Protein AF-A0AAD5CXL0-F1 (afdb_monomer_lite)

Radius of gyration: 42.11 Å; chains: 1; bounding box: 110×54×109 Å

Secondary structure (DSSP, 8-state):
-HHHHHHHHHHHHHHHHHHHHHHHHHHHHHHHHHHHHHTT--HHHHHHHHHHHHHHHHHHHHHHHGGGSPPP--HHHHHHHHHHHHHHHHHHHHHHHHHHHHS-HHHHHHHHHHHHHHHHHHHHHHHHHHHHHHHHHHHHHHHHHHHHHHHHHHHHHHHHHHHHHHHHHHHHHHHHHHHHHHHHHHHHHTT--

Structure (mmCIF, N/CA/C/O backbone):
data_AF-A0AAD5CXL0-F1
#
_entry.id   AF-A0AAD5CXL0-F1
#
loop_
_atom_site.group_PDB
_atom_site.id
_atom_site.type_symbol
_atom_site.label_atom_id
_atom_site.label_alt_id
_atom_site.label_comp_id
_atom_site.label_asym_id
_atom_site.label_entity_id
_atom_site.label_seq_id
_atom_site.pdbx_PDB_ins_code
_atom_site.Cartn_x
_atom_site.Cartn_y
_atom_site.Cartn_z
_atom_site.occupancy
_atom_site.B_iso_or_equiv
_atom_site.auth_seq_id
_atom_site.auth_comp_id
_atom_site.auth_asym_id
_atom_site.auth_atom_id
_atom_site.pdbx_PDB_model_num
ATOM 1 N N . MET A 1 1 ? -35.361 2.481 -25.031 1.00 58.75 1 MET A N 1
ATOM 2 C CA . MET A 1 1 ? -34.608 3.647 -24.512 1.00 58.75 1 MET A CA 1
ATOM 3 C C . MET A 1 1 ? -34.415 3.638 -22.986 1.00 58.75 1 MET A C 1
ATOM 5 O O . MET A 1 1 ? -33.337 3.989 -22.539 1.00 58.75 1 MET A O 1
ATOM 9 N N . SER A 1 2 ? -35.386 3.180 -22.177 1.00 77.69 2 SER A N 1
ATOM 10 C CA . SER A 1 2 ? -35.311 3.215 -20.696 1.00 77.69 2 SER A CA 1
ATOM 11 C C . SER A 1 2 ? -34.267 2.273 -20.047 1.00 77.69 2 SER A C 1
ATOM 13 O O . SER A 1 2 ? -33.566 2.676 -19.124 1.00 77.69 2 SER A O 1
ATOM 15 N N . LYS A 1 3 ? -34.091 1.036 -20.540 1.00 75.75 3 LYS A N 1
ATOM 16 C CA . LYS A 1 3 ? -33.235 0.028 -19.870 1.00 75.75 3 LYS A CA 1
ATOM 17 C C . LYS A 1 3 ? -31.730 0.347 -19.907 1.00 75.75 3 LYS A C 1
ATOM 19 O O . LYS A 1 3 ? -31.027 0.101 -18.932 1.00 75.75 3 LYS A O 1
ATOM 24 N N . GLU A 1 4 ? -31.251 0.936 -21.002 1.00 82.12 4 GLU A N 1
ATOM 25 C CA . GLU A 1 4 ? -29.843 1.339 -21.162 1.00 82.12 4 GLU A CA 1
ATOM 26 C C . GLU A 1 4 ? -29.477 2.524 -20.261 1.00 82.12 4 GLU A C 1
ATOM 28 O O . GLU A 1 4 ? -28.370 2.591 -19.725 1.00 82.12 4 GLU A O 1
ATOM 33 N N . TRP A 1 5 ? -30.431 3.431 -20.032 1.00 83.81 5 TRP A N 1
ATOM 34 C CA . TRP A 1 5 ? -30.259 4.553 -19.115 1.00 83.81 5 TRP A CA 1
ATOM 35 C C . TRP A 1 5 ? -30.133 4.069 -17.664 1.00 83.81 5 TRP A C 1
ATOM 37 O O . TRP A 1 5 ? -29.177 4.429 -16.981 1.00 83.81 5 TRP A O 1
ATOM 47 N N . PHE A 1 6 ? -31.004 3.152 -17.226 1.00 83.94 6 PHE A N 1
ATOM 48 C CA . PHE A 1 6 ? -30.912 2.555 -15.888 1.00 83.94 6 PHE A CA 1
ATOM 49 C C . PHE A 1 6 ? -29.608 1.783 -15.664 1.00 83.94 6 PHE A C 1
ATOM 51 O O . PHE A 1 6 ? -29.003 1.904 -14.599 1.00 83.94 6 PHE A O 1
ATOM 58 N N . LYS A 1 7 ? -29.127 1.033 -16.666 1.00 84.19 7 LYS A N 1
ATOM 59 C CA . LYS A 1 7 ? -27.820 0.362 -16.583 1.00 84.19 7 LYS A CA 1
ATOM 60 C C . LYS A 1 7 ? -26.675 1.357 -16.395 1.00 84.19 7 LYS A C 1
ATOM 62 O O . LYS A 1 7 ? -25.826 1.130 -15.538 1.00 84.19 7 LYS A O 1
ATOM 67 N N . ARG A 1 8 ? -26.655 2.459 -17.154 1.00 82.19 8 ARG A N 1
ATOM 68 C CA . ARG A 1 8 ? -25.617 3.499 -17.028 1.00 82.19 8 ARG A CA 1
ATOM 69 C C . ARG A 1 8 ? -25.650 4.175 -15.660 1.00 82.19 8 ARG A C 1
ATOM 71 O O . ARG A 1 8 ? -24.605 4.303 -15.030 1.00 82.19 8 ARG A O 1
ATOM 78 N N . VAL A 1 9 ? -26.838 4.527 -15.172 1.00 85.25 9 VAL A N 1
ATOM 79 C CA . VAL A 1 9 ? -27.012 5.126 -13.840 1.00 85.25 9 VAL A CA 1
ATOM 80 C C . VAL A 1 9 ? -26.559 4.166 -12.741 1.00 85.25 9 VAL A C 1
ATOM 82 O O . VAL A 1 9 ? -25.818 4.569 -11.847 1.00 85.25 9 VAL A O 1
ATOM 85 N N . TYR A 1 10 ? -26.923 2.886 -12.830 1.00 84.50 10 TYR A N 1
ATOM 86 C CA . TYR A 1 10 ? -26.493 1.878 -11.861 1.00 84.50 10 TYR A CA 1
ATOM 87 C C . TYR A 1 10 ? -24.969 1.693 -11.856 1.00 84.50 10 TYR A C 1
ATOM 89 O O . TYR A 1 10 ? -24.361 1.657 -10.790 1.00 84.50 10 TYR A O 1
ATOM 97 N N . VAL A 1 11 ? -24.331 1.629 -13.029 1.00 86.25 11 VAL A N 1
ATOM 98 C CA . VAL A 1 11 ? -22.870 1.483 -13.143 1.00 86.25 11 VAL A CA 1
ATOM 99 C C . VAL A 1 11 ? -22.135 2.715 -12.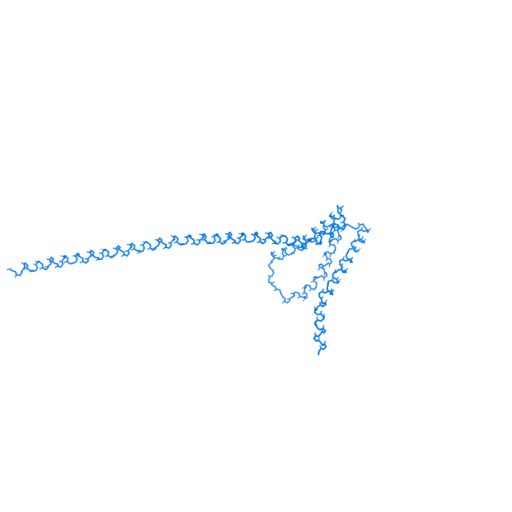608 1.00 86.25 11 VAL A C 1
ATOM 101 O O . VAL A 1 11 ? -21.165 2.553 -11.870 1.00 86.25 11 VAL A O 1
ATOM 104 N N . CYS A 1 12 ? -22.614 3.927 -12.905 1.00 83.69 12 CYS A N 1
ATOM 105 C CA . CYS A 1 12 ? -22.038 5.159 -12.359 1.00 83.69 12 CYS A CA 1
ATOM 106 C C . CYS A 1 12 ? -22.266 5.301 -10.849 1.00 83.69 12 CYS A C 1
ATOM 108 O O . CYS A 1 12 ? -21.391 5.807 -10.158 1.00 83.69 12 CYS A O 1
ATOM 110 N N . SER A 1 13 ? -23.409 4.851 -10.325 1.00 88.38 13 SER A N 1
ATOM 111 C CA . SER A 1 13 ? -23.746 4.962 -8.899 1.00 88.38 13 SER A CA 1
ATOM 112 C C . SER A 1 13 ? -23.078 3.884 -8.037 1.00 88.38 13 SER A C 1
ATOM 114 O O . SER A 1 13 ? -22.780 4.125 -6.868 1.00 88.38 13 SER A O 1
ATOM 116 N N . LYS A 1 14 ? -22.769 2.717 -8.616 1.00 89.38 14 LYS A N 1
ATOM 117 C CA . LYS A 1 14 ? -22.124 1.584 -7.938 1.00 89.38 14 LYS A CA 1
ATOM 118 C C . LYS A 1 14 ? -20.917 1.976 -7.060 1.00 89.38 14 LYS A C 1
ATOM 120 O O . LYS A 1 14 ? -20.948 1.618 -5.883 1.00 89.38 14 LYS A O 1
ATOM 125 N N . PRO A 1 15 ? -19.897 2.722 -7.534 1.00 92.31 15 PRO A N 1
ATOM 126 C CA . PRO A 1 15 ? -18.776 3.136 -6.683 1.00 92.31 15 PRO A CA 1
ATOM 127 C C . PRO A 1 15 ? -19.192 4.057 -5.523 1.00 92.31 15 PRO A C 1
ATOM 129 O O . PRO A 1 15 ? -18.662 3.914 -4.425 1.00 92.31 15 PRO A O 1
ATOM 132 N N . PHE A 1 16 ? -20.170 4.949 -5.716 1.00 91.25 16 PHE A N 1
ATOM 133 C CA . PHE A 1 16 ? -20.649 5.846 -4.655 1.00 91.25 16 PHE A CA 1
ATOM 134 C C . PHE A 1 16 ? -21.401 5.093 -3.557 1.00 91.25 16 PHE A C 1
ATOM 136 O O . PHE A 1 16 ? -21.192 5.360 -2.376 1.00 91.25 16 PHE A O 1
ATOM 143 N N . ILE A 1 17 ? -22.233 4.117 -3.930 1.00 91.69 17 ILE A N 1
ATOM 144 C CA . ILE A 1 17 ? -22.939 3.266 -2.962 1.00 91.69 17 ILE A CA 1
ATOM 145 C C . ILE A 1 17 ? -21.924 2.483 -2.112 1.00 91.69 17 ILE A C 1
ATOM 147 O O . ILE A 1 17 ? -22.061 2.430 -0.889 1.00 91.69 17 ILE A O 1
ATOM 151 N N . PHE A 1 18 ? -20.869 1.935 -2.730 1.00 90.56 18 PHE A N 1
ATOM 152 C CA . PHE A 1 18 ? -19.782 1.276 -1.995 1.00 90.56 18 PHE A CA 1
ATOM 153 C C . PHE A 1 18 ? -19.017 2.239 -1.079 1.00 90.56 18 PHE A C 1
ATOM 155 O O . PHE A 1 18 ? -18.715 1.877 0.057 1.00 90.56 18 PHE A O 1
ATOM 162 N N . MET A 1 19 ? -18.744 3.464 -1.536 1.00 91.44 19 MET A N 1
ATOM 163 C CA . MET A 1 19 ? -18.064 4.496 -0.746 1.00 91.44 19 MET A CA 1
ATOM 164 C C . MET A 1 19 ? -18.849 4.845 0.525 1.00 91.44 19 MET A C 1
ATOM 166 O O . MET A 1 19 ? -18.286 4.839 1.618 1.00 91.44 19 MET A O 1
ATOM 170 N N . ILE A 1 20 ? -20.158 5.088 0.400 1.00 93.44 20 ILE A N 1
ATOM 171 C CA . ILE A 1 20 ? -21.025 5.416 1.541 1.00 93.44 20 ILE A CA 1
ATOM 172 C C . ILE A 1 20 ? -21.048 4.254 2.538 1.00 93.44 20 ILE A C 1
ATOM 174 O O . ILE A 1 20 ? -20.856 4.467 3.733 1.00 93.44 20 ILE A O 1
ATOM 178 N N . PHE A 1 21 ? -21.207 3.019 2.053 1.00 92.62 21 PHE A N 1
ATOM 179 C CA . PHE A 1 21 ? -21.206 1.832 2.908 1.00 92.62 21 PHE A CA 1
ATOM 180 C C . PHE A 1 21 ? -19.886 1.662 3.679 1.00 92.62 21 PHE A C 1
ATOM 182 O O . PHE A 1 21 ? -19.895 1.396 4.887 1.00 92.62 21 PHE A O 1
ATOM 189 N N . LEU A 1 22 ? -18.745 1.866 3.009 1.00 90.00 22 LEU A N 1
ATOM 190 C CA . LEU A 1 22 ? -17.431 1.852 3.654 1.00 90.00 22 LEU A CA 1
ATOM 191 C C . LEU A 1 22 ? -17.323 2.944 4.724 1.00 90.00 22 LEU A C 1
ATOM 193 O O . LEU A 1 22 ? -16.906 2.666 5.847 1.00 90.00 22 LEU A O 1
ATOM 197 N N . GLN A 1 23 ? -17.744 4.169 4.418 1.00 89.88 23 GLN A N 1
ATOM 198 C CA . GLN A 1 23 ? -17.617 5.305 5.329 1.00 89.88 23 GLN A CA 1
ATOM 199 C C . GLN A 1 23 ? -18.507 5.162 6.573 1.00 89.88 23 GLN A C 1
ATOM 201 O O . GLN A 1 23 ? -18.050 5.416 7.692 1.00 89.88 23 GLN A O 1
ATOM 206 N N . THR A 1 24 ? -19.735 4.661 6.412 1.00 91.69 24 THR A N 1
ATOM 207 C CA . THR A 1 24 ? -20.600 4.295 7.543 1.00 91.69 24 THR A CA 1
ATOM 208 C C . THR A 1 24 ? -19.962 3.192 8.391 1.00 91.69 24 THR A C 1
ATOM 210 O O . THR A 1 24 ? -19.986 3.280 9.618 1.00 91.69 24 THR A O 1
ATOM 213 N N . SER A 1 25 ? -19.319 2.198 7.772 1.00 89.69 25 SER A N 1
ATOM 214 C CA . SER A 1 25 ? -18.624 1.121 8.494 1.00 89.69 25 SER A CA 1
ATOM 215 C C . SER A 1 25 ? -17.458 1.644 9.342 1.00 89.69 25 SER A C 1
ATOM 217 O O . SER A 1 25 ? -17.309 1.243 10.499 1.00 89.69 25 SER A O 1
ATOM 219 N N . TYR A 1 26 ? -16.658 2.577 8.813 1.00 86.12 26 TYR A N 1
ATOM 220 C CA . TYR A 1 26 ? -15.588 3.229 9.578 1.00 86.12 26 TYR A CA 1
ATOM 221 C C . TYR A 1 26 ? -16.133 4.038 10.763 1.00 86.12 26 TYR A C 1
ATOM 223 O O . TYR A 1 26 ? -15.585 3.946 11.865 1.00 86.12 26 TYR A O 1
ATOM 231 N N . ALA A 1 27 ? -17.233 4.771 10.572 1.00 87.19 27 ALA A N 1
ATOM 232 C CA . ALA A 1 27 ? -17.881 5.527 11.644 1.00 87.19 27 ALA A CA 1
ATOM 233 C C . ALA A 1 27 ? -18.421 4.610 12.758 1.00 87.19 27 ALA A C 1
ATOM 235 O O . ALA A 1 27 ? -18.163 4.848 13.941 1.00 87.19 27 ALA A O 1
ATOM 236 N N . VAL A 1 28 ? -19.103 3.520 12.387 1.00 89.94 28 VAL A N 1
ATOM 237 C CA . VAL A 1 28 ? -19.583 2.500 13.335 1.00 89.94 28 VAL A CA 1
ATOM 238 C C . VAL A 1 28 ? -18.414 1.881 14.099 1.00 89.94 28 VAL A C 1
ATOM 240 O O . VAL A 1 28 ? -18.471 1.777 15.324 1.00 89.94 28 VAL A O 1
ATOM 243 N N . ASN A 1 29 ? -17.321 1.531 13.415 1.00 83.38 29 ASN A N 1
ATOM 244 C CA . ASN A 1 29 ? -16.132 0.976 14.060 1.00 83.38 29 ASN A CA 1
ATOM 245 C C . ASN A 1 29 ? -15.537 1.934 15.109 1.00 83.38 29 ASN A C 1
ATOM 247 O O . ASN A 1 29 ? -15.184 1.493 16.200 1.00 83.38 29 ASN A O 1
ATOM 251 N N . GLY A 1 30 ? -15.481 3.241 14.828 1.00 80.31 30 GLY A N 1
ATOM 252 C CA . GLY A 1 30 ? -15.021 4.242 15.798 1.00 80.31 30 GLY A CA 1
ATOM 253 C C . GLY A 1 30 ? -15.884 4.300 17.067 1.00 80.31 30 GLY A C 1
ATOM 254 O O . GLY A 1 30 ? -15.352 4.396 18.176 1.00 80.31 30 GLY A O 1
ATOM 255 N N . LEU A 1 31 ? -17.207 4.171 16.926 1.00 82.75 31 LEU A N 1
ATOM 256 C CA . LEU A 1 31 ? -18.141 4.112 18.057 1.00 82.75 31 LEU A CA 1
ATOM 257 C C . LEU A 1 31 ? -17.989 2.822 18.874 1.00 82.75 31 LEU A C 1
ATOM 259 O O . LEU A 1 31 ? -17.964 2.880 20.104 1.00 82.75 31 LEU A O 1
ATOM 263 N N . VAL A 1 32 ? -17.854 1.670 18.207 1.00 82.88 32 VAL A N 1
ATOM 264 C CA . VAL A 1 32 ? -17.661 0.363 18.861 1.00 82.88 32 VAL A CA 1
ATOM 265 C C . VAL A 1 32 ? -16.353 0.340 19.645 1.00 82.88 32 VAL A C 1
ATOM 267 O O . VAL A 1 32 ? -16.352 -0.075 20.802 1.00 82.88 32 VAL A O 1
ATOM 270 N N . VAL A 1 33 ? -15.264 0.846 19.055 1.00 79.94 33 VAL A N 1
ATOM 271 C CA . VAL A 1 33 ? -13.975 1.004 19.740 1.00 79.94 33 VAL A CA 1
ATOM 272 C C . VAL A 1 33 ? -14.160 1.885 20.974 1.00 79.94 33 VAL A C 1
ATOM 274 O O . VAL A 1 33 ? -13.881 1.440 22.080 1.00 79.94 33 VAL A O 1
ATOM 277 N N . LYS A 1 34 ? -14.720 3.094 20.835 1.00 76.50 34 LYS A N 1
ATOM 278 C CA . LYS A 1 34 ? -14.912 4.006 21.977 1.00 76.50 34 LYS A CA 1
ATOM 279 C C . LYS A 1 34 ? -15.772 3.388 23.091 1.00 76.50 34 LYS A C 1
ATOM 281 O O . LYS A 1 34 ? -15.463 3.558 24.267 1.00 76.50 34 LYS A O 1
ATOM 286 N N . SER A 1 35 ? -16.814 2.636 22.736 1.00 81.19 35 SER A N 1
ATOM 287 C CA . SER A 1 35 ? -17.665 1.922 23.697 1.00 81.19 35 SER A CA 1
ATOM 288 C C . SER A 1 35 ? -16.929 0.774 24.401 1.00 81.19 35 SER A C 1
ATOM 290 O O . SER A 1 35 ? -17.057 0.621 25.615 1.00 81.19 35 SER A O 1
ATOM 292 N N . ALA A 1 36 ? -16.126 -0.007 23.672 1.00 80.12 36 ALA A N 1
ATOM 293 C CA . ALA A 1 36 ? -15.335 -1.098 24.235 1.00 80.12 36 ALA A CA 1
ATOM 294 C C . ALA A 1 36 ? -14.244 -0.579 25.183 1.00 80.12 36 ALA A C 1
ATOM 296 O O . ALA A 1 36 ? -14.074 -1.110 26.278 1.00 80.12 36 ALA A O 1
ATOM 297 N N . LEU A 1 37 ? -13.559 0.500 24.809 1.00 75.75 37 LEU A N 1
ATOM 298 C CA . LEU A 1 37 ? -12.500 1.095 25.625 1.00 75.75 37 LEU A CA 1
ATOM 299 C C . LEU A 1 37 ? -13.041 1.745 26.902 1.00 75.75 37 LEU A C 1
ATOM 301 O O . LEU A 1 37 ? -12.448 1.582 27.965 1.00 75.75 37 LEU A O 1
ATOM 305 N N . ASN A 1 38 ? -14.211 2.390 26.836 1.00 79.88 38 ASN A N 1
ATOM 306 C CA . ASN A 1 38 ? -14.884 2.942 28.019 1.00 79.88 38 ASN A CA 1
ATOM 307 C C . ASN A 1 38 ? -15.300 1.869 29.041 1.00 79.88 38 ASN A C 1
ATOM 309 O O . ASN A 1 38 ? -15.473 2.183 30.214 1.00 79.88 38 ASN A O 1
ATOM 313 N N . LYS A 1 39 ? -15.440 0.604 28.623 1.00 81.94 39 LYS A N 1
ATOM 314 C CA . LYS A 1 39 ? -15.674 -0.538 29.523 1.00 81.94 39 LYS A CA 1
ATOM 315 C C . LYS A 1 39 ? -14.380 -1.096 30.142 1.00 81.94 39 LYS A C 1
ATOM 317 O O . LYS A 1 39 ? -14.426 -2.134 30.791 1.00 81.94 39 LYS A O 1
ATOM 322 N N . GLY A 1 40 ? -13.236 -0.436 29.939 1.00 78.31 40 GLY A N 1
ATOM 323 C CA . GLY A 1 40 ? -11.934 -0.850 30.475 1.00 78.31 40 GLY A CA 1
ATOM 324 C C . GLY A 1 40 ? -11.256 -1.979 29.692 1.00 78.31 40 GLY A C 1
ATOM 325 O O . GLY A 1 40 ? -10.315 -2.593 30.189 1.00 78.31 40 GLY A O 1
ATOM 326 N N . LEU A 1 41 ? -11.723 -2.282 28.477 1.00 78.31 41 LEU A N 1
ATOM 327 C CA . LEU A 1 41 ? -11.179 -3.363 27.654 1.00 78.31 41 LEU A CA 1
ATOM 328 C C . LEU A 1 41 ? -9.812 -2.957 27.086 1.00 78.31 41 LEU A C 1
ATOM 330 O O . LEU A 1 41 ? -9.660 -1.885 26.501 1.00 78.31 41 LEU A O 1
ATOM 334 N N . ASN A 1 42 ? -8.808 -3.820 27.247 1.00 79.25 42 ASN A N 1
ATOM 335 C CA . ASN A 1 42 ? -7.463 -3.546 26.755 1.00 79.25 42 ASN A CA 1
ATOM 336 C C . ASN A 1 42 ? -7.440 -3.471 25.214 1.00 79.25 42 ASN A C 1
ATOM 338 O O . ASN A 1 42 ? -7.958 -4.349 24.520 1.00 79.25 42 ASN A O 1
ATOM 342 N N . HIS A 1 43 ? -6.786 -2.442 24.677 1.00 71.94 43 HIS A N 1
ATOM 343 C CA . HIS A 1 43 ? -6.746 -2.110 23.248 1.00 71.94 43 HIS A CA 1
ATOM 344 C C . HIS A 1 43 ? -6.188 -3.252 22.384 1.00 71.94 43 HIS A C 1
ATOM 346 O O . HIS A 1 43 ? -6.702 -3.527 21.299 1.00 71.94 43 HIS A O 1
ATOM 352 N N . TYR A 1 44 ? -5.190 -3.972 22.903 1.00 73.25 44 TYR A N 1
ATOM 353 C CA . TYR A 1 44 ? -4.592 -5.140 22.250 1.00 73.25 44 TYR A CA 1
ATOM 354 C C . TYR A 1 44 ? -5.587 -6.296 22.110 1.00 73.25 44 TYR A C 1
ATOM 356 O O . TYR A 1 44 ? -5.700 -6.903 21.048 1.00 73.25 44 TYR A O 1
ATOM 364 N N . THR A 1 45 ? -6.358 -6.571 23.163 1.00 78.25 45 THR A N 1
ATOM 365 C CA . THR A 1 45 ? -7.372 -7.631 23.167 1.00 78.25 45 THR A CA 1
ATOM 366 C C . THR A 1 45 ? -8.459 -7.334 22.136 1.00 78.25 45 THR A C 1
ATOM 368 O O . THR A 1 45 ? -8.825 -8.210 21.356 1.00 78.25 45 THR A O 1
ATOM 371 N N . PHE A 1 46 ? -8.917 -6.083 22.060 1.00 79.38 46 PHE A N 1
ATOM 372 C CA . PHE A 1 46 ? -9.921 -5.659 21.082 1.00 79.38 46 PHE A CA 1
ATOM 373 C C . PHE A 1 46 ? -9.454 -5.845 19.622 1.00 79.38 46 PHE A C 1
ATOM 375 O O . PHE A 1 46 ? -10.223 -6.322 18.784 1.00 79.38 46 PHE A O 1
ATOM 382 N N . CYS A 1 47 ? -8.191 -5.519 19.319 1.00 77.44 47 CYS A N 1
ATOM 383 C CA . CYS A 1 47 ? -7.576 -5.733 18.002 1.00 77.44 47 CYS A CA 1
ATOM 384 C C . CYS A 1 47 ? -7.623 -7.212 17.578 1.00 77.44 47 CYS A C 1
ATOM 386 O O . CYS A 1 47 ? -8.097 -7.533 16.484 1.00 77.44 47 CYS A O 1
ATOM 388 N N . VAL A 1 48 ? -7.209 -8.117 18.470 1.00 82.56 48 VAL A N 1
ATOM 389 C CA . VAL A 1 48 ? -7.183 -9.563 18.196 1.00 82.56 48 VAL A CA 1
ATOM 390 C C . VAL A 1 48 ? -8.591 -10.103 17.932 1.00 82.56 48 VAL A C 1
ATOM 392 O O . VAL A 1 48 ? -8.793 -10.811 16.946 1.00 82.56 48 VAL A O 1
ATOM 395 N N . TYR A 1 49 ? -9.582 -9.719 18.745 1.00 85.12 49 TYR A N 1
ATOM 396 C CA . TYR A 1 49 ? -10.973 -10.149 18.551 1.00 85.12 49 TYR A CA 1
ATOM 397 C C . TYR A 1 49 ? -11.546 -9.707 17.201 1.00 85.12 49 TYR A C 1
ATOM 399 O O . TYR A 1 49 ? -12.198 -10.501 16.522 1.00 85.12 49 TYR A O 1
ATOM 407 N N . ARG A 1 50 ? -11.285 -8.463 16.784 1.00 83.12 50 ARG A N 1
ATOM 408 C CA . ARG A 1 50 ? -11.791 -7.933 15.510 1.00 83.12 50 ARG A CA 1
ATOM 409 C C . ARG A 1 50 ? -11.216 -8.689 14.311 1.00 83.12 50 ARG A C 1
ATOM 411 O O . ARG A 1 50 ? -11.970 -9.046 13.408 1.00 83.12 50 ARG A O 1
ATOM 418 N N . ASN A 1 51 ? -9.911 -8.957 14.318 1.00 84.44 51 ASN A N 1
ATOM 419 C CA . ASN A 1 51 ? -9.240 -9.670 13.229 1.00 84.44 51 ASN A CA 1
ATOM 420 C C . ASN A 1 51 ? -9.620 -11.157 13.192 1.00 84.44 51 ASN A C 1
ATOM 422 O O . ASN A 1 51 ? -9.851 -11.699 12.113 1.00 84.44 51 ASN A O 1
ATOM 426 N N . ALA A 1 52 ? -9.775 -11.800 14.354 1.00 87.62 52 ALA A N 1
ATOM 427 C CA . ALA A 1 52 ? -10.261 -13.177 14.437 1.00 87.62 52 ALA A CA 1
ATOM 428 C C . ALA A 1 52 ? -11.699 -13.306 13.910 1.00 87.62 52 ALA A C 1
ATOM 430 O O . ALA A 1 52 ? -11.995 -14.208 13.126 1.00 87.62 52 ALA A O 1
ATOM 431 N N . PHE A 1 53 ? -12.583 -12.374 14.282 1.00 87.38 53 PHE A N 1
ATOM 432 C CA . PHE A 1 53 ? -13.954 -12.344 13.775 1.00 87.38 53 PHE A CA 1
ATOM 433 C C . PHE A 1 53 ? -13.998 -12.085 12.265 1.00 87.38 53 PHE A C 1
ATOM 435 O O . PHE A 1 53 ? -14.734 -12.764 11.552 1.00 87.38 53 PHE A O 1
ATOM 442 N N . ALA A 1 54 ? -13.180 -11.156 11.759 1.00 87.25 54 ALA A N 1
ATOM 443 C CA . ALA A 1 54 ? -13.069 -10.900 10.325 1.00 87.25 54 ALA A CA 1
ATOM 444 C C . ALA A 1 54 ? -12.609 -12.154 9.566 1.00 87.25 54 ALA A C 1
ATOM 446 O O . ALA A 1 54 ? -13.245 -12.536 8.587 1.00 87.25 54 ALA A O 1
ATOM 447 N N . ALA A 1 55 ? -11.565 -12.836 10.044 1.00 89.12 55 ALA A N 1
ATOM 448 C CA . ALA A 1 55 ? -11.088 -14.078 9.443 1.00 89.12 55 ALA A CA 1
ATOM 449 C C . ALA A 1 55 ? -12.172 -15.166 9.444 1.00 89.12 55 ALA A C 1
ATOM 451 O O . ALA A 1 55 ? -12.391 -15.803 8.416 1.00 89.12 55 ALA A O 1
ATOM 452 N N . LEU A 1 56 ? -12.896 -15.338 10.555 1.00 91.88 56 LEU A N 1
ATOM 453 C CA . LEU A 1 56 ? -13.988 -16.308 10.657 1.00 91.88 56 LEU A CA 1
ATOM 454 C C . LEU A 1 56 ? -15.140 -15.983 9.697 1.00 91.88 56 LEU A C 1
ATOM 456 O O . LEU A 1 56 ? -15.695 -16.889 9.079 1.00 91.88 56 LEU A O 1
ATOM 460 N N . PHE A 1 57 ? -15.486 -14.702 9.559 1.00 90.75 57 PHE A N 1
ATOM 461 C CA . PHE A 1 57 ? -16.575 -14.256 8.696 1.00 90.75 57 PHE A CA 1
ATOM 462 C C . PHE A 1 57 ? -16.210 -14.350 7.212 1.00 90.75 57 PHE A C 1
ATOM 464 O O . PHE A 1 57 ? -17.026 -14.802 6.415 1.00 90.75 57 PHE A O 1
ATOM 471 N N . PHE A 1 58 ? -14.985 -13.978 6.828 1.00 88.44 58 PHE A N 1
ATOM 472 C CA . PHE A 1 58 ? -14.528 -14.037 5.437 1.00 88.44 58 PHE A CA 1
ATOM 473 C C . PHE A 1 58 ? -14.096 -15.439 4.993 1.00 88.44 58 PHE A C 1
ATOM 475 O O . PHE A 1 58 ? -14.206 -15.738 3.807 1.00 88.44 58 PHE A O 1
ATOM 482 N N . ALA A 1 59 ? -13.667 -16.323 5.899 1.00 89.81 59 ALA A N 1
ATOM 483 C CA . ALA A 1 59 ? -13.265 -17.696 5.574 1.00 89.81 59 ALA A CA 1
ATOM 484 C C . ALA A 1 59 ? -14.290 -18.487 4.727 1.00 89.81 59 ALA A C 1
ATOM 486 O O . ALA A 1 59 ? -13.888 -19.059 3.708 1.00 89.81 59 ALA A O 1
ATOM 487 N N . PRO A 1 60 ? -15.599 -18.525 5.060 1.00 89.81 60 PRO A N 1
ATOM 488 C CA . PRO A 1 60 ? -16.585 -19.227 4.238 1.00 89.81 60 PRO A CA 1
ATOM 489 C C . PRO A 1 60 ? -16.816 -18.549 2.880 1.00 89.81 60 PRO A C 1
ATOM 491 O O . PRO A 1 60 ? -16.988 -19.243 1.875 1.00 89.81 60 PRO A O 1
ATOM 494 N N . PHE A 1 61 ? -16.765 -17.212 2.815 1.00 86.81 61 PHE A N 1
ATOM 495 C CA . PHE A 1 61 ? -16.876 -16.478 1.549 1.00 86.81 61 PHE A CA 1
ATOM 496 C C . PHE A 1 61 ? -15.678 -16.748 0.640 1.00 86.81 61 PHE A C 1
ATOM 498 O O . PHE A 1 61 ? -15.875 -17.030 -0.541 1.00 86.81 61 PHE A O 1
ATOM 505 N N . ALA A 1 62 ? -14.465 -16.758 1.195 1.00 86.06 62 ALA A N 1
ATOM 506 C CA . ALA A 1 62 ? -13.249 -17.111 0.475 1.00 86.06 62 ALA A CA 1
ATOM 507 C C . ALA A 1 62 ? -13.325 -18.549 -0.061 1.00 86.06 62 ALA A C 1
ATOM 509 O O . ALA A 1 62 ? -13.050 -18.807 -1.231 1.00 86.06 62 ALA A O 1
ATOM 510 N N . PHE A 1 63 ? -13.792 -19.510 0.746 1.00 83.75 63 PHE A N 1
ATOM 511 C CA . PHE A 1 63 ? -13.944 -20.892 0.281 1.00 83.75 63 PHE A CA 1
ATOM 512 C C . PHE A 1 63 ? -14.944 -21.029 -0.883 1.00 83.75 63 PHE A C 1
ATOM 514 O O . PHE A 1 63 ? -14.700 -21.803 -1.813 1.00 83.75 63 PHE A O 1
ATOM 521 N N . PHE A 1 64 ? -16.050 -20.277 -0.862 1.00 84.81 64 PHE A N 1
ATOM 522 C CA . PHE A 1 64 ? -17.092 -20.370 -1.889 1.00 84.81 64 PHE A CA 1
ATOM 523 C C . PHE A 1 64 ? -16.770 -19.575 -3.169 1.00 84.81 64 PHE A C 1
ATOM 525 O O . PHE A 1 64 ? -16.978 -20.090 -4.270 1.00 84.81 64 PHE A O 1
ATOM 532 N N . PHE A 1 65 ? -16.241 -18.351 -3.052 1.00 80.38 65 PHE A N 1
ATOM 533 C CA . PHE A 1 65 ? -15.972 -17.465 -4.194 1.00 80.38 65 PHE A CA 1
ATOM 534 C C . PHE A 1 65 ? -14.611 -17.717 -4.857 1.00 80.38 65 PHE A C 1
ATOM 536 O O . PHE A 1 65 ? -14.544 -17.761 -6.088 1.00 80.38 65 PHE A O 1
ATOM 543 N N . GLU A 1 66 ? -13.532 -17.950 -4.097 1.00 76.38 66 GLU A N 1
ATOM 544 C CA . GLU A 1 66 ? -12.197 -18.120 -4.696 1.00 76.38 66 GLU A CA 1
ATOM 545 C C . GLU A 1 66 ? -12.004 -19.480 -5.379 1.00 76.38 66 GLU A C 1
ATOM 547 O O . GLU A 1 66 ? -11.036 -19.651 -6.119 1.00 76.38 66 GLU A O 1
ATOM 552 N N . ARG A 1 67 ? -12.899 -20.463 -5.193 1.00 71.69 67 ARG A N 1
ATOM 553 C CA . ARG A 1 67 ? -12.703 -21.837 -5.701 1.00 71.69 67 ARG A CA 1
ATOM 554 C C . ARG A 1 67 ? -12.437 -21.914 -7.212 1.00 71.69 67 ARG A C 1
ATOM 556 O O . ARG A 1 67 ? -11.779 -22.853 -7.651 1.00 71.69 67 ARG A O 1
ATOM 563 N N . LYS A 1 68 ? -12.930 -20.958 -8.008 1.00 64.31 68 LYS A N 1
ATOM 564 C CA . LYS A 1 68 ? -12.894 -21.021 -9.481 1.00 64.31 68 LYS A CA 1
ATOM 565 C C . LYS A 1 68 ? -11.669 -20.367 -10.142 1.00 64.31 68 LYS A C 1
ATOM 567 O O . LYS A 1 68 ? -11.449 -20.624 -11.318 1.00 64.31 68 LYS A O 1
ATOM 572 N N . VAL A 1 69 ? -10.879 -19.550 -9.434 1.00 73.12 69 VAL A N 1
ATOM 573 C CA . VAL A 1 69 ? -9.878 -18.640 -10.057 1.00 73.12 69 VAL A CA 1
ATOM 574 C C . VAL A 1 69 ? -8.448 -18.870 -9.524 1.00 73.12 69 VAL A C 1
ATOM 576 O O . VAL A 1 69 ? -7.590 -18.003 -9.621 1.00 73.12 69 VAL A O 1
ATOM 579 N N . ARG A 1 70 ? -8.158 -20.027 -8.911 1.00 69.94 70 ARG A N 1
ATOM 580 C CA . ARG A 1 70 ? -6.938 -20.222 -8.096 1.00 69.94 70 ARG A CA 1
ATOM 581 C C . ARG A 1 70 ? -5.671 -20.496 -8.930 1.00 69.94 70 ARG A C 1
ATOM 583 O O . ARG A 1 70 ? -5.610 -21.531 -9.593 1.00 69.94 70 ARG A O 1
ATOM 590 N N . PRO A 1 71 ? -4.615 -19.666 -8.817 1.00 72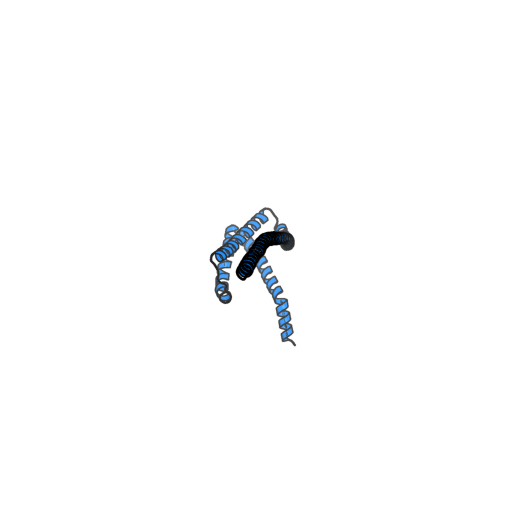.19 71 PRO A N 1
ATOM 591 C CA . PRO A 1 71 ? -3.251 -20.038 -9.192 1.00 72.19 71 PRO A CA 1
ATOM 592 C C . PRO A 1 71 ? -2.655 -21.004 -8.150 1.00 72.19 71 PRO A C 1
ATOM 594 O O . PRO A 1 71 ? -3.075 -21.015 -6.991 1.00 72.19 71 PRO A O 1
ATOM 597 N N . LYS A 1 72 ? -1.656 -21.813 -8.531 1.00 75.25 72 LYS A N 1
ATOM 598 C CA . LYS A 1 72 ? -0.964 -22.725 -7.599 1.00 75.25 72 LYS A CA 1
ATOM 599 C C . LYS A 1 72 ? -0.232 -21.911 -6.525 1.00 75.25 72 LYS A C 1
ATOM 601 O O . LYS A 1 72 ? 0.649 -21.117 -6.840 1.00 75.25 72 LYS A O 1
ATOM 606 N N . LEU A 1 73 ? -0.609 -22.104 -5.263 1.00 74.62 73 LEU A N 1
ATOM 607 C CA . LEU A 1 73 ? -0.111 -21.329 -4.129 1.00 74.62 73 LEU A CA 1
ATOM 608 C C . LEU A 1 73 ? 1.046 -22.094 -3.464 1.00 74.62 73 LEU A C 1
ATOM 610 O O . LEU A 1 73 ? 0.828 -23.094 -2.785 1.00 74.62 73 LEU A O 1
ATOM 614 N N . THR A 1 74 ? 2.286 -21.658 -3.695 1.00 88.31 74 THR A N 1
ATOM 615 C CA . THR A 1 74 ? 3.479 -22.238 -3.052 1.00 88.31 74 THR A CA 1
ATOM 616 C C . THR A 1 74 ? 3.514 -21.848 -1.572 1.00 88.31 74 THR A C 1
ATOM 618 O O . THR A 1 74 ? 3.226 -20.699 -1.235 1.00 88.31 74 THR A O 1
ATOM 621 N N . MET A 1 75 ? 3.918 -22.761 -0.682 1.00 85.06 75 MET A N 1
ATOM 622 C CA . MET A 1 75 ? 3.924 -22.536 0.775 1.00 85.06 75 MET A CA 1
ATOM 623 C C . MET A 1 75 ? 4.661 -21.260 1.207 1.00 85.06 75 MET A C 1
ATOM 625 O O . MET A 1 75 ? 4.215 -20.569 2.114 1.00 85.06 75 MET A O 1
ATOM 629 N N . SER A 1 76 ? 5.738 -20.870 0.523 1.00 88.06 76 SER A N 1
ATOM 630 C CA . SER A 1 76 ? 6.448 -19.620 0.824 1.00 88.06 76 SER A CA 1
ATOM 631 C C . SER A 1 76 ? 5.624 -18.366 0.517 1.00 88.06 76 SER A C 1
ATOM 633 O O . SER A 1 76 ? 5.735 -17.372 1.226 1.00 88.06 76 SER A O 1
ATOM 635 N N . ILE A 1 77 ? 4.795 -18.393 -0.530 1.00 88.75 77 ILE A N 1
ATOM 636 C CA . ILE A 1 77 ? 3.902 -17.278 -0.879 1.00 88.75 77 ILE A CA 1
ATOM 637 C C . ILE A 1 77 ? 2.766 -17.212 0.139 1.00 88.75 77 ILE A C 1
ATOM 639 O O . ILE A 1 77 ? 2.459 -16.124 0.617 1.00 88.75 77 ILE A O 1
ATOM 643 N N . PHE A 1 78 ? 2.217 -18.369 0.528 1.00 87.19 78 PHE A N 1
ATOM 644 C CA . PHE A 1 78 ? 1.229 -18.473 1.605 1.00 87.19 78 PHE A CA 1
ATOM 645 C C . PHE A 1 78 ? 1.742 -17.853 2.905 1.00 87.19 78 PHE A C 1
ATOM 647 O O . PHE A 1 78 ? 1.075 -17.022 3.516 1.00 87.19 78 PHE A O 1
ATOM 654 N N . LEU A 1 79 ? 2.956 -18.227 3.309 1.00 89.25 79 LEU A N 1
ATOM 655 C CA . LEU A 1 79 ? 3.532 -17.745 4.555 1.00 89.25 79 LEU A CA 1
ATOM 656 C C . LEU A 1 79 ? 3.804 -16.237 4.495 1.00 89.25 79 LEU A C 1
ATOM 658 O O . LEU A 1 79 ? 3.579 -15.545 5.479 1.00 89.25 79 LEU A O 1
ATOM 662 N N . LYS A 1 80 ? 4.212 -15.710 3.330 1.00 88.25 80 LYS A N 1
ATOM 663 C CA . LYS A 1 80 ? 4.384 -14.265 3.116 1.00 88.25 80 LYS A CA 1
ATOM 664 C C . LYS A 1 80 ? 3.070 -13.501 3.248 1.00 88.25 80 LYS A C 1
ATOM 666 O O . LYS A 1 80 ? 3.046 -12.524 3.983 1.00 88.25 80 LYS A O 1
ATOM 671 N N . ILE A 1 81 ? 1.992 -13.933 2.584 1.00 89.06 81 ILE A N 1
ATOM 672 C CA . ILE A 1 81 ? 0.687 -13.250 2.680 1.00 89.06 81 ILE A CA 1
ATOM 673 C C . ILE A 1 81 ? 0.080 -13.370 4.082 1.00 89.06 81 ILE A C 1
ATOM 675 O O . ILE A 1 81 ? -0.521 -12.418 4.566 1.00 89.06 81 ILE A O 1
ATOM 679 N N . MET A 1 82 ? 0.280 -14.508 4.754 1.00 87.00 82 MET A N 1
ATOM 680 C CA . MET A 1 82 ? -0.157 -14.713 6.133 1.00 87.00 82 MET A CA 1
ATOM 681 C C . MET A 1 82 ? 0.616 -13.803 7.091 1.00 87.00 82 MET A C 1
ATOM 683 O O . MET A 1 82 ? 0.011 -13.170 7.950 1.00 87.00 82 MET A O 1
ATOM 687 N N . LEU A 1 83 ? 1.939 -13.710 6.932 1.00 89.06 83 LEU A N 1
ATOM 688 C CA . LEU A 1 83 ? 2.772 -12.843 7.757 1.00 89.06 83 LEU A CA 1
ATOM 689 C C . LEU A 1 83 ? 2.432 -11.370 7.513 1.00 89.06 83 LEU A C 1
ATOM 691 O O . LEU A 1 83 ? 2.250 -10.639 8.478 1.00 89.06 83 LEU A O 1
ATOM 695 N N . LEU A 1 84 ? 2.266 -10.947 6.254 1.00 87.06 84 LEU A N 1
ATOM 696 C CA . LEU A 1 84 ? 1.847 -9.581 5.920 1.00 87.06 84 LEU A CA 1
ATOM 697 C C . LEU A 1 84 ? 0.478 -9.254 6.528 1.00 87.06 84 LEU A C 1
ATOM 699 O O . LEU A 1 84 ? 0.348 -8.255 7.225 1.00 87.06 84 LEU A O 1
ATOM 703 N N . GLY A 1 85 ? -0.512 -10.131 6.340 1.00 85.56 85 GLY A N 1
ATOM 704 C CA . GLY A 1 85 ? -1.870 -9.930 6.849 1.00 85.56 85 GLY A CA 1
ATOM 705 C C . GLY A 1 85 ? -1.997 -10.009 8.373 1.00 85.56 85 GLY A C 1
ATOM 706 O O . GLY A 1 85 ? -2.973 -9.506 8.918 1.00 85.56 85 GLY A O 1
ATOM 707 N N . LEU A 1 86 ? -1.034 -10.619 9.074 1.00 82.69 86 LEU A N 1
ATOM 708 C CA . LEU A 1 86 ? -0.998 -10.641 10.539 1.00 82.69 86 LEU A CA 1
ATOM 709 C C . LEU A 1 86 ? -0.206 -9.459 11.112 1.00 82.69 86 LEU A C 1
ATOM 711 O O . LEU A 1 86 ? -0.634 -8.865 12.099 1.00 82.69 86 LEU A O 1
ATOM 715 N N . LEU A 1 87 ? 0.938 -9.113 10.516 1.00 85.06 87 LEU A N 1
ATOM 716 C CA . LEU A 1 87 ? 1.788 -8.024 11.005 1.00 85.06 87 LEU A CA 1
ATOM 717 C C . LEU A 1 87 ? 1.176 -6.656 10.724 1.00 85.06 87 LEU A C 1
ATOM 719 O O . LEU A 1 87 ? 1.230 -5.795 11.598 1.00 85.06 87 LEU A O 1
ATOM 723 N N . GLU A 1 88 ? 0.598 -6.449 9.541 1.00 84.44 88 GLU A N 1
ATOM 724 C CA . GLU A 1 88 ? 0.103 -5.134 9.132 1.00 84.44 88 GLU A CA 1
ATOM 725 C C . GLU A 1 88 ? -0.985 -4.602 10.085 1.00 84.44 88 GLU A C 1
ATOM 727 O 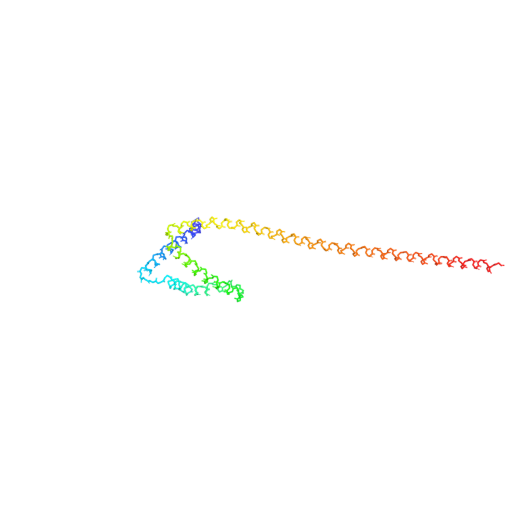O . GLU A 1 88 ? -0.785 -3.520 10.637 1.00 84.44 88 GLU A O 1
ATOM 732 N N . PRO A 1 89 ? -2.058 -5.352 10.423 1.00 82.00 89 PRO A N 1
ATOM 733 C CA . PRO A 1 89 ? -3.072 -4.858 11.351 1.00 82.00 89 PRO A CA 1
ATOM 734 C C . PRO A 1 89 ? -2.534 -4.690 12.772 1.00 82.00 89 PRO A C 1
ATOM 736 O O . PRO A 1 89 ? -2.944 -3.776 13.480 1.00 82.00 89 PRO A O 1
ATOM 739 N N . VAL A 1 90 ? -1.625 -5.566 13.217 1.00 81.12 90 VAL A N 1
ATOM 740 C CA . VAL A 1 90 ? -1.072 -5.501 14.578 1.00 81.12 90 VAL A CA 1
ATOM 741 C C . VAL A 1 90 ? -0.203 -4.263 14.743 1.00 81.12 90 VAL A C 1
ATOM 743 O O . VAL A 1 90 ? -0.329 -3.585 15.763 1.00 81.12 90 VAL A O 1
ATOM 746 N N . ILE A 1 91 ? 0.642 -3.961 13.755 1.00 83.75 91 ILE A N 1
ATOM 747 C CA . ILE A 1 91 ? 1.520 -2.788 13.754 1.00 83.75 91 ILE A CA 1
ATOM 748 C C . ILE A 1 91 ? 0.691 -1.514 13.583 1.00 83.75 91 ILE A C 1
ATOM 750 O O . ILE A 1 91 ? 0.821 -0.614 14.410 1.00 83.75 91 ILE A O 1
ATOM 754 N N . ASP A 1 92 ? -0.186 -1.451 12.578 1.00 81.81 92 ASP A N 1
ATOM 755 C CA . ASP A 1 92 ? -1.005 -0.267 12.283 1.00 81.81 92 ASP A CA 1
ATOM 756 C C . ASP A 1 92 ? -1.895 0.106 13.473 1.00 81.81 92 ASP A C 1
ATOM 758 O O . ASP A 1 92 ? -1.894 1.243 13.946 1.00 81.81 92 ASP A O 1
ATOM 762 N N . GLN A 1 93 ? -2.575 -0.881 14.059 1.00 75.94 93 GLN A N 1
ATOM 763 C CA . GLN A 1 93 ? -3.500 -0.640 15.159 1.00 75.94 93 GLN A CA 1
ATOM 764 C C . GLN A 1 93 ? -2.771 -0.315 16.477 1.00 75.94 93 GLN A C 1
ATOM 766 O O . GLN A 1 93 ? -3.272 0.500 17.257 1.00 75.94 93 GLN A O 1
ATOM 771 N N . ASN A 1 94 ? -1.573 -0.874 16.715 1.00 80.06 94 ASN A N 1
ATOM 772 C CA . ASN A 1 94 ? -0.721 -0.457 17.838 1.00 80.06 94 ASN A CA 1
ATOM 773 C C . ASN A 1 94 ? -0.225 0.968 17.677 1.00 80.06 94 ASN A C 1
ATOM 775 O O . ASN A 1 94 ? -0.305 1.765 18.610 1.00 80.06 94 ASN A O 1
ATOM 779 N N . LEU A 1 95 ? 0.317 1.270 16.501 1.00 79.44 95 LEU A N 1
ATOM 780 C CA . LEU A 1 95 ? 0.960 2.542 16.233 1.00 79.44 95 LEU A CA 1
ATOM 781 C C . LEU A 1 95 ? -0.072 3.667 16.207 1.00 79.44 95 LEU A C 1
ATOM 783 O O . LEU A 1 95 ? 0.180 4.734 16.759 1.00 79.44 95 LEU A O 1
ATOM 787 N N . PHE A 1 96 ? -1.267 3.402 15.675 1.00 79.00 96 PHE A N 1
ATOM 788 C CA . PHE A 1 96 ? -2.402 4.313 15.749 1.00 79.00 96 PHE A CA 1
ATOM 789 C C . PHE A 1 96 ? -2.816 4.586 17.199 1.00 79.00 96 PHE A C 1
ATOM 791 O O . PHE A 1 96 ? -3.012 5.740 17.582 1.00 79.00 96 PHE A O 1
ATOM 798 N N . PHE A 1 97 ? -2.906 3.550 18.038 1.00 72.88 97 PHE A N 1
ATOM 799 C CA . PHE A 1 97 ? -3.277 3.728 19.440 1.00 72.88 97 PHE A CA 1
ATOM 800 C C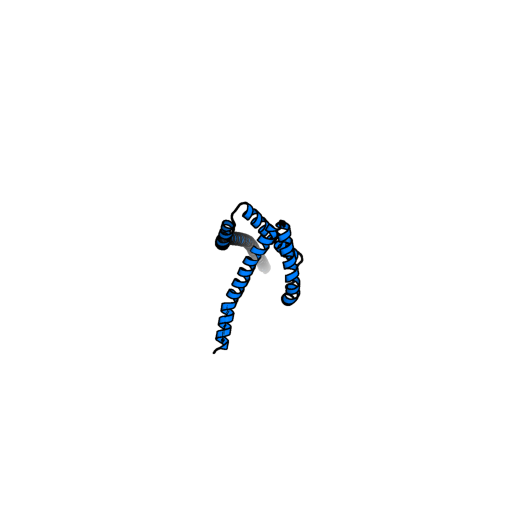 . PHE A 1 97 ? -2.194 4.460 20.252 1.00 72.88 97 PHE A C 1
ATOM 802 O O . PHE A 1 97 ? -2.500 5.377 21.018 1.00 72.88 97 PHE A O 1
ATOM 809 N N . ALA A 1 98 ? -0.922 4.117 20.039 1.00 77.69 98 ALA A N 1
ATOM 810 C CA . ALA A 1 98 ? 0.215 4.834 20.608 1.00 77.69 98 ALA A CA 1
ATOM 811 C C . ALA A 1 98 ? 0.248 6.297 20.131 1.00 77.69 98 ALA A C 1
ATOM 813 O O . ALA A 1 98 ? 0.446 7.203 20.937 1.00 77.69 98 ALA A O 1
ATOM 814 N N . GLY A 1 99 ? -0.029 6.545 18.850 1.00 74.75 99 GLY A N 1
ATOM 815 C CA . GLY A 1 99 ? -0.148 7.877 18.265 1.00 74.75 99 GLY A CA 1
ATOM 816 C C . GLY A 1 99 ? -1.282 8.687 18.887 1.00 74.75 99 GLY A C 1
ATOM 817 O O . GLY A 1 99 ? -1.073 9.835 19.255 1.00 74.75 99 GLY A O 1
ATOM 818 N N . MET A 1 100 ? -2.462 8.107 19.104 1.00 71.88 100 MET A N 1
ATOM 819 C CA . MET A 1 100 ? -3.558 8.794 19.806 1.00 71.88 100 MET A CA 1
ATOM 820 C C . MET A 1 100 ? -3.253 9.097 21.281 1.00 71.88 100 MET A C 1
ATOM 822 O O . MET A 1 100 ? -3.878 9.979 21.865 1.00 71.88 100 MET A O 1
ATOM 826 N N . LYS A 1 101 ? -2.298 8.393 21.903 1.00 70.81 101 LYS A N 1
ATOM 827 C CA . LYS A 1 101 ? -1.838 8.713 23.263 1.00 70.81 101 LYS A CA 1
ATOM 828 C C . LYS A 1 101 ? -1.005 10.000 23.307 1.00 70.81 101 LYS A C 1
ATOM 830 O O . LYS A 1 101 ? -1.055 10.712 24.305 1.00 70.81 101 LYS A O 1
ATOM 835 N N . PHE A 1 102 ? -0.242 10.288 22.252 1.00 74.06 102 PHE A N 1
ATOM 836 C CA . PHE A 1 102 ? 0.636 11.464 22.172 1.00 74.06 102 PHE A CA 1
ATOM 837 C C . PHE A 1 102 ? 0.071 12.594 21.301 1.00 74.06 102 PHE A C 1
ATOM 839 O O . PHE A 1 102 ? 0.530 13.728 21.391 1.00 74.06 102 PHE A O 1
ATOM 846 N N . THR A 1 103 ? -0.919 12.299 20.460 1.00 81.94 103 THR A N 1
ATOM 847 C CA . THR A 1 103 ? -1.494 13.218 19.472 1.00 81.94 103 THR A CA 1
ATOM 848 C C . THR A 1 103 ? -3.021 13.216 19.556 1.00 81.94 103 THR A C 1
ATOM 850 O O . THR A 1 103 ? -3.641 12.207 19.886 1.00 81.94 103 THR A O 1
ATOM 853 N N . THR A 1 104 ? -3.658 14.336 19.218 1.00 80.44 104 THR A N 1
ATOM 854 C CA . THR A 1 104 ? -5.123 14.431 19.140 1.00 80.44 104 THR A CA 1
ATOM 855 C C . THR A 1 104 ? -5.664 13.687 17.912 1.00 80.44 104 THR A C 1
ATOM 857 O O . THR A 1 104 ? -5.027 13.664 16.859 1.00 80.44 104 THR A O 1
ATOM 860 N N . ALA A 1 105 ? -6.897 13.172 17.979 1.00 76.00 105 ALA A N 1
ATOM 861 C CA . ALA A 1 105 ? -7.577 12.533 16.841 1.00 76.00 105 ALA A CA 1
ATOM 862 C C . ALA A 1 105 ? -7.610 13.406 15.559 1.00 76.00 105 ALA A C 1
ATOM 864 O O . ALA A 1 105 ? -7.583 12.890 14.440 1.00 76.00 105 ALA A O 1
ATOM 865 N N . THR A 1 106 ? -7.610 14.735 15.708 1.00 81.94 106 THR A N 1
ATOM 866 C CA . THR A 1 106 ? -7.533 15.697 14.595 1.00 81.94 106 THR A CA 1
ATOM 867 C C . THR A 1 106 ? -6.182 15.666 13.871 1.00 81.94 106 THR A C 1
ATOM 869 O O . THR A 1 106 ? -6.127 15.815 12.655 1.00 81.94 106 THR A O 1
ATOM 872 N N . PHE A 1 107 ? -5.081 15.432 14.589 1.00 81.81 107 PHE A N 1
ATOM 873 C CA . PHE A 1 107 ? -3.758 15.304 13.977 1.00 81.81 107 PHE A CA 1
ATOM 874 C C . PHE A 1 107 ? -3.643 13.994 13.188 1.00 81.81 107 PHE A C 1
ATOM 876 O O . PHE A 1 107 ? -3.204 14.002 12.042 1.00 81.81 107 PHE A O 1
ATOM 883 N N . ALA A 1 108 ? -4.130 12.882 13.750 1.00 80.31 108 ALA A N 1
ATOM 884 C CA . ALA A 1 108 ? -4.160 11.594 13.054 1.00 80.31 108 ALA A CA 1
ATOM 885 C C . ALA A 1 108 ? -4.996 11.645 11.760 1.00 80.31 108 ALA A C 1
ATOM 887 O O . ALA A 1 108 ? -4.581 11.130 10.724 1.00 80.31 108 ALA A O 1
ATOM 888 N N . THR A 1 109 ? -6.152 12.313 11.786 1.00 81.06 109 THR A N 1
ATOM 889 C CA . THR A 1 109 ? -6.982 12.509 10.582 1.00 81.06 109 THR A CA 1
ATOM 890 C C . THR A 1 109 ? -6.319 13.425 9.550 1.00 81.06 109 THR A C 1
ATOM 892 O O . THR A 1 109 ? -6.393 13.137 8.356 1.00 81.06 109 THR A O 1
ATOM 895 N N . ALA A 1 110 ? -5.605 14.471 9.980 1.00 86.62 110 ALA A N 1
ATOM 896 C CA . ALA A 1 110 ? -4.804 15.298 9.077 1.00 86.62 110 ALA A CA 1
ATOM 897 C C . ALA A 1 110 ? -3.693 14.488 8.386 1.00 86.62 110 ALA A C 1
ATOM 899 O O . ALA A 1 110 ? -3.510 14.621 7.177 1.00 86.62 110 ALA A O 1
ATOM 900 N N . LEU A 1 111 ? -3.009 13.596 9.113 1.00 86.50 111 LEU A N 1
ATOM 901 C CA . LEU A 1 111 ? -2.017 12.690 8.525 1.00 86.50 111 LEU A CA 1
ATOM 902 C C . LEU A 1 111 ? -2.635 11.775 7.462 1.00 86.50 111 LEU A C 1
ATOM 904 O O . LEU A 1 111 ? -2.062 11.653 6.381 1.00 86.50 111 LEU A O 1
ATOM 908 N N . TYR A 1 112 ? -3.819 11.201 7.712 1.00 85.56 112 TYR A N 1
ATOM 909 C CA . TYR A 1 112 ? -4.523 10.379 6.716 1.00 85.56 112 TYR A CA 1
ATOM 910 C C . TYR A 1 112 ? -4.826 11.137 5.417 1.00 85.56 112 TYR A C 1
ATOM 912 O O . TYR A 1 112 ? -4.685 10.570 4.336 1.00 85.56 112 TYR A O 1
ATOM 920 N N . ASN A 1 113 ? -5.172 12.425 5.491 1.00 89.00 113 ASN A N 1
ATOM 921 C CA . ASN A 1 113 ? -5.399 13.243 4.293 1.00 89.00 113 ASN A CA 1
ATOM 922 C C . ASN A 1 113 ? -4.108 13.533 3.510 1.00 89.00 113 ASN A C 1
ATOM 924 O O . ASN A 1 113 ? -4.164 13.794 2.310 1.00 89.00 113 ASN A O 1
ATOM 928 N N . ILE A 1 114 ? -2.951 13.482 4.174 1.00 92.94 114 ILE A N 1
ATOM 929 C CA . ILE A 1 114 ? -1.633 13.679 3.558 1.00 92.94 114 ILE A CA 1
ATOM 930 C C . ILE A 1 114 ? -1.087 12.359 2.975 1.00 92.94 114 ILE A C 1
ATOM 932 O O . ILE A 1 114 ? -0.199 12.399 2.124 1.00 92.94 114 ILE A O 1
ATOM 936 N N . VAL A 1 115 ? -1.644 11.193 3.340 1.00 89.12 115 VAL A N 1
ATOM 937 C CA . VAL A 1 115 ? -1.213 9.875 2.825 1.00 89.12 115 VAL A CA 1
ATOM 938 C C . VAL A 1 115 ? -1.107 9.844 1.295 1.00 89.12 115 VAL A C 1
ATOM 940 O O . VAL A 1 115 ? -0.035 9.477 0.821 1.00 89.12 115 VAL A O 1
ATOM 943 N N . PRO A 1 116 ? -2.103 10.295 0.499 1.00 91.00 116 PRO A N 1
ATOM 944 C CA . PRO A 1 116 ? -1.980 10.291 -0.961 1.00 91.00 116 PRO A CA 1
ATOM 945 C C . PRO A 1 116 ? -0.810 11.144 -1.472 1.00 91.00 116 PRO A C 1
ATOM 947 O O . PRO A 1 116 ? -0.132 10.761 -2.426 1.00 91.00 116 PRO A O 1
ATOM 950 N N . ALA A 1 117 ? -0.540 12.281 -0.824 1.00 93.69 117 ALA A N 1
ATOM 951 C CA . ALA A 1 117 ? 0.580 13.149 -1.174 1.00 93.69 117 ALA A CA 1
ATOM 952 C C . ALA A 1 117 ? 1.928 12.489 -0.839 1.00 93.6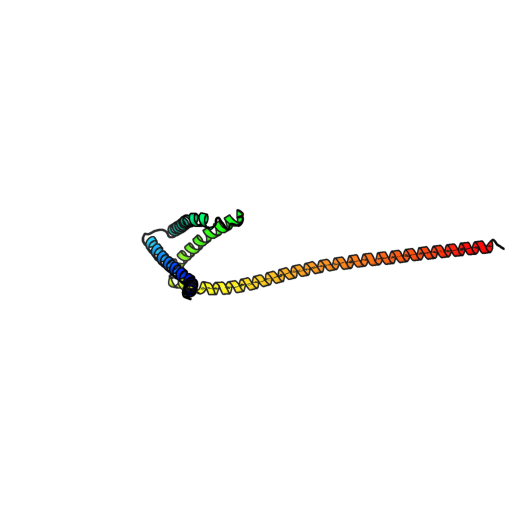9 117 ALA A C 1
ATOM 954 O O . ALA A 1 117 ? 2.834 12.484 -1.673 1.00 93.69 117 ALA A O 1
ATOM 955 N N . ILE A 1 118 ? 2.049 11.862 0.338 1.00 93.38 118 ILE A N 1
ATOM 956 C CA . ILE A 1 118 ? 3.244 11.095 0.726 1.00 93.38 118 ILE A CA 1
ATOM 957 C C . ILE A 1 118 ? 3.467 9.919 -0.229 1.00 93.38 118 ILE A C 1
ATOM 959 O O . ILE A 1 118 ? 4.599 9.691 -0.655 1.00 93.38 118 ILE A O 1
ATOM 963 N N . THR A 1 119 ? 2.408 9.201 -0.616 1.00 93.50 119 THR A N 1
ATOM 964 C CA . THR A 1 119 ? 2.496 8.106 -1.591 1.00 93.50 119 THR A CA 1
ATOM 965 C C . THR A 1 119 ? 3.058 8.591 -2.923 1.00 93.50 119 THR A C 1
ATOM 967 O O . THR A 1 119 ? 3.921 7.923 -3.489 1.00 93.50 119 THR A O 1
ATOM 970 N N . PHE A 1 120 ? 2.628 9.758 -3.410 1.00 94.44 120 PHE A N 1
ATOM 971 C CA . PHE A 1 120 ? 3.150 10.327 -4.652 1.00 94.44 120 PHE A CA 1
ATOM 972 C C . PHE A 1 120 ? 4.640 10.682 -4.547 1.00 94.44 120 PHE A C 1
ATOM 974 O O . PHE A 1 120 ? 5.423 10.314 -5.422 1.00 94.44 120 PHE A O 1
ATOM 981 N N . VAL A 1 121 ? 5.058 11.325 -3.452 1.00 95.50 121 VAL A N 1
ATOM 982 C CA . VAL A 1 121 ? 6.474 11.658 -3.213 1.00 95.50 121 VAL A CA 1
ATOM 983 C C . VAL A 1 121 ? 7.336 10.394 -3.137 1.00 95.50 121 VAL A C 1
ATOM 985 O O . VAL A 1 121 ? 8.376 10.319 -3.792 1.00 95.50 121 VAL A O 1
ATOM 988 N N . LEU A 1 122 ? 6.893 9.374 -2.397 1.00 92.38 122 LEU A N 1
ATOM 989 C CA . LEU A 1 122 ? 7.590 8.088 -2.328 1.00 92.38 122 LEU A CA 1
ATOM 990 C C . LEU A 1 122 ? 7.674 7.419 -3.703 1.00 92.38 122 LEU A C 1
ATOM 992 O O . LEU A 1 122 ? 8.740 6.930 -4.072 1.00 92.38 122 LEU A O 1
ATOM 996 N N . ALA A 1 123 ? 6.590 7.433 -4.481 1.00 93.50 123 ALA A N 1
ATOM 997 C CA . ALA A 1 123 ? 6.574 6.865 -5.825 1.00 93.50 123 ALA A CA 1
ATOM 998 C C . ALA A 1 123 ? 7.613 7.529 -6.743 1.00 93.50 123 ALA A C 1
ATOM 1000 O O . ALA A 1 123 ? 8.306 6.823 -7.473 1.00 93.50 123 ALA A O 1
ATOM 1001 N N . LEU A 1 124 ? 7.785 8.855 -6.668 1.00 94.75 124 LEU A N 1
ATOM 1002 C CA . LEU A 1 124 ? 8.824 9.562 -7.426 1.00 94.75 124 LEU A CA 1
ATOM 1003 C C . LEU A 1 124 ? 10.233 9.108 -7.026 1.00 94.75 124 LEU A C 1
ATOM 1005 O O . LEU A 1 124 ? 11.053 8.814 -7.896 1.00 94.75 124 LEU A O 1
ATOM 1009 N N . ILE A 1 125 ? 10.503 8.991 -5.725 1.00 95.50 125 ILE A N 1
ATOM 1010 C CA . ILE A 1 125 ? 11.810 8.547 -5.218 1.00 95.50 125 ILE A CA 1
ATOM 1011 C C . ILE A 1 125 ? 12.110 7.117 -5.689 1.00 95.50 125 ILE A C 1
ATOM 1013 O O . ILE A 1 125 ? 13.175 6.860 -6.254 1.00 95.50 125 ILE A O 1
ATOM 1017 N N . PHE A 1 126 ? 11.160 6.193 -5.521 1.00 94.00 126 PHE A N 1
ATOM 1018 C CA . PHE A 1 126 ? 11.314 4.810 -5.980 1.00 94.00 126 PHE A CA 1
ATOM 1019 C C . PHE A 1 126 ? 11.437 4.708 -7.502 1.00 94.00 126 PHE A C 1
ATOM 1021 O O . PHE A 1 126 ? 12.202 3.878 -7.991 1.00 94.00 126 PHE A O 1
ATOM 1028 N N . SER A 1 127 ? 10.741 5.563 -8.254 1.00 94.56 127 SER A N 1
ATOM 1029 C CA . SER A 1 127 ? 10.846 5.607 -9.713 1.00 94.56 127 SER A CA 1
ATOM 1030 C C . SER A 1 127 ? 12.247 6.016 -10.167 1.00 94.56 127 SER A C 1
ATOM 1032 O O . SER A 1 127 ? 12.790 5.405 -11.087 1.00 94.56 127 SER A O 1
ATOM 1034 N N . VAL A 1 128 ? 12.854 7.018 -9.525 1.00 95.56 128 VAL A N 1
ATOM 1035 C CA . VAL A 1 128 ? 14.222 7.453 -9.851 1.00 95.56 128 VAL A CA 1
ATOM 1036 C C . VAL A 1 128 ? 15.235 6.367 -9.489 1.00 95.56 128 VAL A C 1
ATOM 1038 O O . VAL A 1 128 ? 16.092 6.035 -10.305 1.00 95.56 128 VAL A O 1
ATOM 1041 N N . LEU A 1 129 ? 15.106 5.753 -8.309 1.00 95.06 129 LEU A N 1
ATOM 1042 C CA . LEU A 1 129 ? 15.962 4.633 -7.903 1.00 95.06 129 LEU A CA 1
ATOM 1043 C C . LEU A 1 129 ? 15.841 3.443 -8.864 1.00 95.06 129 LEU A C 1
ATOM 1045 O O . LEU A 1 129 ? 16.854 2.877 -9.273 1.00 95.06 129 LEU A O 1
ATOM 1049 N N . GLY A 1 130 ? 14.618 3.098 -9.275 1.00 93.06 130 GLY A N 1
ATOM 1050 C CA . GLY A 1 130 ? 14.366 2.055 -10.266 1.00 93.06 130 GLY A CA 1
ATOM 1051 C C . GLY A 1 130 ? 15.017 2.365 -11.615 1.00 93.06 130 GLY A C 1
ATOM 1052 O O . GLY A 1 130 ? 15.655 1.489 -12.198 1.00 93.06 130 GLY A O 1
ATOM 1053 N N . ALA A 1 131 ? 14.937 3.615 -12.081 1.00 93.81 131 ALA A N 1
ATOM 1054 C CA . ALA A 1 131 ? 15.595 4.046 -13.312 1.00 93.81 131 ALA A CA 1
ATOM 1055 C C . ALA A 1 131 ? 17.126 3.924 -13.223 1.00 93.81 131 ALA A C 1
ATOM 1057 O O . ALA A 1 131 ? 17.744 3.394 -14.145 1.00 93.81 131 ALA A O 1
ATOM 1058 N N . ILE A 1 132 ? 17.736 4.334 -12.105 1.00 95.75 132 ILE A N 1
ATOM 1059 C CA . ILE A 1 132 ? 19.184 4.188 -11.878 1.00 95.75 132 ILE A CA 1
ATOM 1060 C C . ILE A 1 132 ? 19.590 2.711 -11.921 1.00 95.75 132 ILE A C 1
ATOM 1062 O O . ILE A 1 132 ? 20.554 2.364 -12.600 1.00 95.75 132 ILE A O 1
ATOM 1066 N N . VAL A 1 133 ? 18.840 1.826 -11.256 1.00 95.88 133 VAL A N 1
ATOM 1067 C CA . VAL A 1 133 ? 19.114 0.378 -11.264 1.00 95.88 133 VAL A CA 1
ATOM 1068 C C . VAL A 1 133 ? 19.035 -0.198 -12.678 1.00 95.88 133 VAL A C 1
ATOM 1070 O O . VAL A 1 133 ? 19.897 -0.991 -13.054 1.00 95.88 133 VAL A O 1
ATOM 1073 N N . ILE A 1 134 ? 18.056 0.223 -13.484 1.00 94.50 134 ILE A N 1
ATOM 1074 C CA . ILE A 1 134 ? 17.952 -0.200 -14.887 1.00 94.50 134 ILE A CA 1
ATOM 1075 C C . ILE A 1 134 ? 19.165 0.290 -15.688 1.00 94.50 134 ILE A C 1
ATOM 1077 O O . ILE A 1 134 ? 19.757 -0.501 -16.416 1.00 94.50 134 ILE A O 1
ATOM 1081 N N . VAL A 1 135 ? 19.579 1.552 -15.534 1.00 95.69 135 VAL A N 1
ATOM 1082 C CA . VAL A 1 135 ? 20.756 2.107 -16.231 1.00 95.69 135 VAL A CA 1
ATOM 1083 C C . VAL A 1 135 ? 22.032 1.353 -15.853 1.00 95.69 135 VAL A C 1
ATOM 1085 O O . VAL A 1 135 ? 22.792 0.964 -16.737 1.00 95.69 135 VAL A O 1
ATOM 1088 N N . VAL A 1 136 ? 22.246 1.090 -14.562 1.00 95.62 136 VAL A N 1
ATOM 1089 C CA . VAL A 1 136 ? 23.388 0.297 -14.080 1.00 95.62 136 VAL A CA 1
ATOM 1090 C C . VAL A 1 136 ? 23.330 -1.129 -14.634 1.00 95.62 136 VAL A C 1
ATOM 1092 O O . VAL A 1 136 ? 24.339 -1.637 -15.119 1.00 95.62 136 VAL A O 1
ATOM 1095 N N . GLY A 1 137 ? 22.152 -1.760 -14.635 1.00 94.50 137 GLY A N 1
ATOM 1096 C CA . GLY A 1 137 ? 21.949 -3.085 -15.222 1.00 94.50 137 GLY A CA 1
ATOM 1097 C C . GLY A 1 137 ? 22.279 -3.128 -16.717 1.00 94.50 137 GLY A C 1
ATOM 1098 O O . GLY A 1 137 ? 22.995 -4.021 -17.164 1.00 94.50 137 GLY A O 1
ATOM 1099 N N . LEU A 1 138 ? 21.827 -2.134 -17.486 1.00 92.50 138 LEU A N 1
ATOM 1100 C CA . LEU A 1 138 ? 22.134 -2.007 -18.915 1.00 92.50 138 LEU A CA 1
ATOM 1101 C C . LEU A 1 138 ? 23.622 -1.738 -19.167 1.00 92.50 138 LEU A C 1
ATOM 1103 O O . LEU A 1 138 ? 24.195 -2.301 -20.100 1.00 92.50 138 LEU A O 1
ATOM 1107 N N . TYR A 1 139 ? 24.263 -0.924 -18.329 1.00 92.25 139 TYR A N 1
ATOM 1108 C CA . TYR A 1 139 ? 25.696 -0.653 -18.419 1.00 92.25 139 TYR A CA 1
ATOM 1109 C C . TYR A 1 139 ? 26.530 -1.923 -18.198 1.00 92.25 139 TYR A C 1
ATOM 1111 O O . TYR A 1 139 ? 27.448 -2.191 -18.971 1.00 92.25 139 TYR A O 1
ATOM 1119 N N . LEU A 1 140 ? 26.168 -2.753 -17.212 1.00 92.62 140 LEU A N 1
ATOM 1120 C CA . LEU A 1 140 ? 26.813 -4.051 -16.981 1.00 92.62 140 LEU A CA 1
ATOM 1121 C C . LEU A 1 140 ? 26.637 -5.012 -18.168 1.00 92.62 140 LEU A C 1
ATOM 1123 O O . LEU A 1 140 ? 27.584 -5.707 -18.534 1.00 92.62 140 LEU A O 1
ATOM 1127 N N . VAL A 1 141 ? 25.460 -5.030 -18.802 1.00 93.12 141 VAL A N 1
ATOM 1128 C CA . VAL A 1 141 ? 25.198 -5.849 -20.001 1.00 93.12 141 VAL A CA 1
ATOM 1129 C C . VAL A 1 141 ? 26.040 -5.388 -21.196 1.00 93.12 141 VAL A C 1
ATOM 1131 O O . VAL A 1 141 ? 26.649 -6.218 -21.873 1.00 93.12 141 VAL A O 1
ATOM 1134 N N . LEU A 1 142 ? 26.114 -4.076 -21.450 1.00 88.25 142 LEU A N 1
ATOM 1135 C CA . LEU A 1 142 ? 26.956 -3.513 -22.513 1.00 88.25 142 LEU A CA 1
ATOM 1136 C C . LEU A 1 142 ? 28.443 -3.781 -22.267 1.00 88.25 142 LEU A C 1
ATOM 1138 O O . LEU A 1 142 ? 29.163 -4.141 -23.199 1.00 88.25 142 LEU A O 1
ATOM 1142 N N . TRP A 1 143 ? 28.893 -3.654 -21.016 1.00 85.62 143 TRP A N 1
ATOM 1143 C CA . TRP A 1 143 ? 30.260 -4.002 -20.633 1.00 85.62 143 TRP A CA 1
ATOM 1144 C C . TRP A 1 143 ? 30.546 -5.481 -20.913 1.00 85.62 143 TRP A C 1
ATOM 1146 O O . TRP A 1 143 ? 31.591 -5.804 -21.478 1.00 85.62 143 TRP A O 1
ATOM 1156 N N . GLY A 1 144 ? 29.610 -6.375 -20.579 1.00 86.88 144 GLY A N 1
ATOM 1157 C CA . GLY A 1 144 ? 29.708 -7.800 -20.904 1.00 86.88 144 GLY A CA 1
ATOM 1158 C C . GLY A 1 144 ? 29.933 -8.039 -22.399 1.00 86.88 144 GLY A C 1
ATOM 1159 O O . GLY A 1 144 ? 30.885 -8.718 -22.769 1.00 86.88 144 GLY A O 1
ATOM 1160 N N . LYS A 1 145 ? 29.145 -7.378 -23.255 1.00 76.50 145 LYS A N 1
ATOM 1161 C CA . LYS A 1 145 ? 29.224 -7.530 -24.717 1.00 76.50 145 LYS A CA 1
ATOM 1162 C C . LYS A 1 145 ? 30.539 -7.029 -25.337 1.00 76.50 145 LYS A C 1
ATOM 1164 O O . LYS A 1 145 ? 30.997 -7.585 -26.330 1.00 76.50 145 LYS A O 1
ATOM 1169 N N . SER A 1 146 ? 31.173 -6.006 -24.760 1.00 72.00 146 SER A N 1
ATOM 1170 C CA . SER A 1 146 ? 32.503 -5.535 -25.202 1.00 72.00 146 SER A CA 1
ATOM 1171 C C . SER A 1 146 ? 33.597 -6.592 -24.980 1.00 72.00 146 SER A C 1
ATOM 1173 O O . SER A 1 146 ? 34.591 -6.660 -25.705 1.00 72.00 146 SER A O 1
ATOM 1175 N N . LYS A 1 147 ? 33.391 -7.479 -24.002 1.00 65.06 147 LYS A N 1
ATOM 1176 C CA . LYS A 1 147 ? 34.318 -8.572 -23.713 1.00 65.06 147 LYS A CA 1
ATOM 1177 C C . LYS A 1 147 ? 34.234 -9.700 -24.744 1.00 65.06 147 LYS A C 1
ATOM 1179 O O . LYS A 1 147 ? 35.260 -10.311 -25.025 1.00 65.06 147 LYS A O 1
ATOM 1184 N N . ASP A 1 148 ? 33.065 -9.890 -25.355 1.00 64.88 148 ASP A N 1
ATOM 1185 C CA . ASP A 1 148 ? 32.848 -10.895 -26.401 1.00 64.88 148 ASP A CA 1
ATOM 1186 C C . ASP A 1 148 ? 33.493 -10.493 -27.745 1.00 64.88 148 ASP A C 1
ATOM 1188 O O . ASP A 1 148 ? 33.975 -11.353 -28.479 1.00 64.88 148 ASP A O 1
ATOM 1192 N N . GLN A 1 149 ? 33.576 -9.190 -28.064 1.00 56.16 149 GLN A N 1
ATOM 1193 C CA . GLN A 1 149 ? 34.222 -8.716 -29.304 1.00 56.16 149 GLN A CA 1
ATOM 1194 C C . GLN A 1 149 ? 35.738 -8.949 -29.316 1.00 56.16 149 GLN A C 1
ATOM 1196 O O . GLN A 1 149 ? 36.283 -9.386 -30.326 1.00 56.16 149 GLN A O 1
ATOM 1201 N N . ASN A 1 150 ? 36.406 -8.767 -28.174 1.00 57.75 150 ASN A N 1
ATOM 1202 C CA . ASN A 1 150 ? 37.847 -9.011 -28.062 1.00 57.75 150 ASN A CA 1
ATOM 1203 C C . ASN A 1 150 ? 38.249 -10.480 -28.322 1.00 57.75 150 ASN A C 1
ATOM 1205 O O . ASN A 1 150 ? 39.408 -10.734 -28.635 1.00 57.75 150 ASN A O 1
ATOM 1209 N N . GLN A 1 151 ? 37.333 -11.453 -28.212 1.00 56.81 151 GLN A N 1
ATOM 1210 C CA . GLN A 1 151 ? 37.629 -12.862 -28.516 1.00 56.81 151 GLN A CA 1
ATOM 1211 C C . GLN A 1 151 ? 37.512 -13.200 -30.012 1.00 56.81 151 GLN A C 1
ATOM 1213 O O . GLN A 1 151 ? 38.313 -13.989 -30.512 1.00 56.81 151 GLN A O 1
ATOM 1218 N N . GLN A 1 152 ? 36.580 -12.585 -30.749 1.00 54.34 152 GLN A N 1
ATOM 1219 C CA . GLN A 1 152 ? 36.387 -12.851 -32.186 1.00 54.34 152 GLN A CA 1
ATOM 1220 C C . GLN A 1 152 ? 37.492 -12.245 -33.069 1.00 54.34 152 GLN A C 1
ATOM 1222 O O . GLN A 1 152 ? 37.878 -12.840 -34.081 1.00 54.34 152 GLN A O 1
ATOM 1227 N N . ASP A 1 153 ? 38.058 -11.106 -32.662 1.00 57.44 153 ASP A N 1
ATOM 1228 C CA . ASP A 1 153 ? 39.164 -10.456 -33.380 1.00 57.44 153 ASP A CA 1
ATOM 1229 C C . ASP A 1 153 ? 40.471 -11.273 -33.294 1.00 57.44 153 ASP A C 1
ATOM 1231 O O . ASP A 1 153 ? 41.283 -11.291 -34.228 1.00 57.44 153 ASP A O 1
ATOM 1235 N N . GLN A 1 154 ? 40.660 -12.016 -32.198 1.00 56.44 154 GLN A N 1
ATOM 1236 C CA . GLN A 1 154 ? 41.857 -12.827 -31.969 1.00 56.44 154 GLN A CA 1
ATOM 1237 C C . GLN A 1 154 ? 41.808 -14.193 -32.681 1.00 56.44 154 GLN A C 1
ATOM 1239 O O . GLN A 1 154 ? 42.832 -14.689 -33.146 1.00 56.44 154 GLN A O 1
ATOM 1244 N N . GLU A 1 155 ? 40.621 -14.782 -32.842 1.00 60.41 155 GLU A N 1
ATOM 1245 C CA . GLU A 1 155 ? 40.432 -16.037 -33.589 1.00 60.41 155 GLU A CA 1
ATOM 1246 C C . GLU A 1 155 ? 40.530 -15.825 -35.116 1.00 60.41 155 GLU A C 1
ATOM 1248 O O . GLU A 1 155 ? 41.037 -16.677 -35.851 1.00 60.41 155 GLU A O 1
ATOM 1253 N N . SER A 1 156 ? 40.134 -14.641 -35.598 1.00 56.03 156 SER A N 1
ATOM 1254 C CA . SER A 1 156 ? 40.231 -14.258 -37.016 1.00 56.03 156 SER A CA 1
ATOM 1255 C C . SER A 1 156 ? 41.674 -13.991 -37.466 1.00 56.03 156 SER A C 1
ATOM 1257 O O . SER A 1 156 ? 42.045 -14.308 -38.596 1.00 56.03 156 SER A O 1
ATOM 1259 N N . SER A 1 157 ? 42.514 -13.447 -36.580 1.00 58.25 157 SER A N 1
ATOM 1260 C CA . SER A 1 157 ? 43.929 -13.173 -36.873 1.00 58.25 157 SER A CA 1
ATOM 1261 C C . SER A 1 157 ? 44.788 -14.447 -36.902 1.00 58.25 157 SER A C 1
ATOM 1263 O O . SER A 1 157 ? 45.710 -14.534 -37.714 1.00 58.25 157 SER A O 1
ATOM 1265 N N . LEU A 1 158 ? 44.438 -15.472 -36.115 1.00 64.62 158 LEU A N 1
ATOM 1266 C CA . LEU A 1 158 ? 45.116 -16.775 -36.139 1.00 64.62 158 LEU A CA 1
ATOM 1267 C C . LEU A 1 158 ? 44.838 -17.565 -37.436 1.00 64.62 158 LEU A C 1
ATOM 1269 O O . LEU A 1 158 ? 45.756 -18.141 -38.018 1.00 64.62 158 LEU A O 1
ATOM 1273 N N . ASN A 1 159 ? 43.590 -17.551 -37.920 1.00 58.06 159 ASN A N 1
ATOM 1274 C CA . ASN A 1 159 ? 43.191 -18.272 -39.139 1.00 58.06 159 ASN A CA 1
ATOM 1275 C C . ASN A 1 159 ? 43.771 -17.658 -40.427 1.00 58.06 159 ASN A C 1
ATOM 1277 O O . ASN A 1 159 ? 44.053 -18.375 -41.389 1.00 58.06 159 ASN A O 1
ATOM 1281 N N . GLN A 1 160 ? 43.990 -16.340 -40.454 1.00 73.12 160 GLN A N 1
ATOM 1282 C CA . GLN A 1 160 ? 44.587 -15.673 -41.612 1.00 73.12 160 GLN A CA 1
ATOM 1283 C C . GLN A 1 160 ? 46.085 -16.001 -41.754 1.00 73.12 160 GLN A C 1
ATOM 1285 O O . GLN A 1 160 ? 46.550 -16.266 -42.863 1.00 73.12 160 GLN A O 1
ATOM 1290 N N . GLN A 1 161 ? 46.829 -16.057 -40.640 1.00 71.25 161 GLN A N 1
ATOM 1291 C CA . GLN A 1 161 ? 48.251 -16.428 -40.661 1.00 71.25 161 GLN A CA 1
ATOM 1292 C C . GLN A 1 161 ? 48.485 -17.874 -41.121 1.00 71.25 161 GLN A C 1
ATOM 1294 O O . GLN A 1 161 ? 49.457 -18.131 -41.833 1.00 71.25 161 GLN A O 1
ATOM 1299 N N . ASP A 1 162 ? 47.598 -18.804 -40.763 1.00 77.44 162 ASP A N 1
ATOM 1300 C CA . ASP A 1 162 ? 47.716 -20.210 -41.169 1.00 77.44 162 ASP A CA 1
ATOM 1301 C C . ASP A 1 162 ? 47.501 -20.393 -42.685 1.00 77.44 162 ASP A C 1
ATOM 1303 O O . ASP A 1 162 ? 48.269 -21.073 -43.373 1.00 77.44 162 ASP A O 1
ATOM 1307 N N . CYS A 1 163 ? 46.519 -19.679 -43.250 1.00 71.62 163 CYS A N 1
ATOM 1308 C CA . CYS A 1 163 ? 46.226 -19.707 -44.686 1.00 71.62 163 CYS A CA 1
ATOM 1309 C C . CYS A 1 163 ? 47.376 -19.132 -45.535 1.00 71.62 163 CYS A C 1
ATOM 1311 O O . CYS A 1 163 ? 47.700 -19.664 -46.604 1.00 71.62 163 CYS A O 1
ATOM 1313 N N . ASP A 1 164 ? 48.039 -18.076 -45.059 1.00 79.38 164 ASP A N 1
ATOM 1314 C CA . ASP A 1 164 ? 49.186 -17.482 -45.754 1.00 79.38 164 ASP A CA 1
ATOM 1315 C C . ASP A 1 164 ? 50.459 -18.344 -45.622 1.00 79.38 164 ASP A C 1
ATOM 1317 O O . ASP A 1 164 ? 51.255 -18.448 -46.569 1.00 79.38 164 ASP A O 1
ATOM 1321 N N . GLY A 1 165 ? 50.612 -19.057 -44.501 1.00 79.50 165 GLY A N 1
ATOM 1322 C CA . GLY A 1 165 ? 51.652 -20.072 -44.313 1.00 79.50 165 GLY A CA 1
ATOM 1323 C C . GLY A 1 165 ? 51.525 -21.238 -45.299 1.00 79.50 165 GLY A C 1
ATOM 1324 O O . GLY A 1 165 ? 52.497 -21.590 -45.976 1.00 79.50 165 GLY A O 1
ATOM 1325 N N . LEU A 1 166 ? 50.316 -21.786 -45.461 1.00 80.38 166 LEU A N 1
ATOM 1326 C CA . LEU A 1 166 ? 50.039 -22.904 -46.374 1.00 80.38 166 LEU A CA 1
ATOM 1327 C C . LEU A 1 166 ? 50.305 -22.555 -47.846 1.00 80.38 166 LEU A C 1
ATOM 1329 O O . LEU A 1 166 ? 50.913 -23.349 -48.570 1.00 80.38 166 LEU A O 1
ATOM 1333 N N . LYS A 1 167 ? 49.929 -21.349 -48.290 1.00 85.94 167 LYS A N 1
ATOM 1334 C CA . LYS A 1 167 ? 50.225 -20.876 -49.658 1.00 85.94 167 LYS A CA 1
ATOM 1335 C C . LYS A 1 167 ? 51.727 -20.788 -49.922 1.00 85.94 167 LYS A C 1
ATOM 1337 O O . LYS A 1 167 ? 52.193 -21.159 -50.999 1.00 85.94 167 LYS A O 1
ATOM 1342 N N . THR A 1 168 ? 52.488 -20.327 -48.932 1.00 80.38 168 THR A N 1
ATOM 1343 C CA . THR A 1 168 ? 53.945 -20.172 -49.039 1.00 80.38 168 THR A CA 1
ATOM 1344 C C . THR A 1 168 ? 54.651 -21.526 -49.149 1.00 80.38 168 THR A C 1
ATOM 1346 O O . THR A 1 168 ? 55.597 -21.673 -49.930 1.00 80.38 168 THR A O 1
ATOM 1349 N N . LEU A 1 169 ? 54.174 -22.536 -48.414 1.00 86.19 169 LEU A N 1
ATOM 1350 C CA . LEU A 1 169 ? 54.688 -23.905 -48.505 1.00 86.19 169 LEU A CA 1
ATOM 1351 C C . LEU A 1 169 ? 54.360 -24.550 -49.857 1.00 86.19 169 LEU A C 1
ATOM 1353 O O . LEU A 1 169 ? 55.253 -25.113 -50.494 1.00 86.19 169 LEU A O 1
ATOM 1357 N N . ALA A 1 170 ? 53.126 -24.391 -50.341 1.00 86.19 170 ALA A N 1
ATOM 1358 C CA . ALA A 1 170 ? 52.711 -24.918 -51.640 1.00 86.19 170 ALA A CA 1
ATOM 1359 C C . ALA A 1 170 ? 53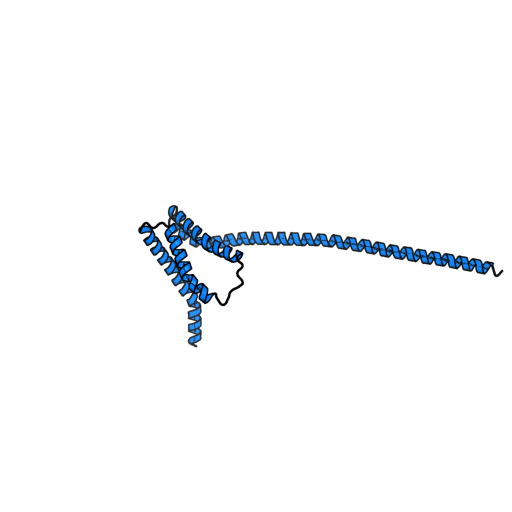.537 -24.328 -52.800 1.00 86.19 170 ALA A C 1
ATOM 1361 O O . ALA A 1 170 ? 53.948 -25.050 -53.710 1.00 86.19 170 ALA A O 1
ATOM 1362 N N . LEU A 1 171 ? 53.850 -23.027 -52.754 1.00 87.81 171 LEU A N 1
ATOM 1363 C CA . LEU A 1 171 ? 54.667 -22.381 -53.785 1.00 87.81 171 LEU A CA 1
ATOM 1364 C C . LEU A 1 171 ? 56.108 -22.915 -53.787 1.00 87.81 171 LEU A C 1
ATOM 1366 O O . LEU A 1 171 ? 56.671 -23.192 -54.846 1.00 87.81 171 LEU A O 1
ATOM 1370 N N . LYS A 1 172 ? 56.701 -23.118 -52.603 1.00 85.94 172 LYS A N 1
ATOM 1371 C CA . LYS A 1 172 ? 58.042 -23.712 -52.488 1.00 85.94 172 LYS A CA 1
ATOM 1372 C C . LYS A 1 172 ? 58.095 -25.120 -53.077 1.00 85.94 172 LYS A C 1
ATOM 1374 O O . LYS A 1 172 ? 59.082 -25.447 -53.732 1.00 85.94 172 LYS A O 1
ATOM 1379 N N . GLN A 1 173 ? 57.050 -25.921 -52.884 1.00 88.56 173 GLN A N 1
ATOM 1380 C CA . GLN A 1 173 ? 56.996 -27.284 -53.409 1.00 88.56 173 GLN A CA 1
ATOM 1381 C C . GLN A 1 173 ? 56.958 -27.299 -54.948 1.00 88.56 173 GLN A C 1
ATOM 1383 O O . GLN A 1 173 ? 57.762 -27.994 -55.567 1.00 88.56 173 GLN A O 1
ATOM 1388 N N . ASN A 1 174 ? 56.141 -26.435 -55.563 1.00 79.94 174 ASN A N 1
ATOM 1389 C CA . ASN A 1 174 ? 56.066 -26.296 -57.025 1.00 79.94 174 ASN A CA 1
ATOM 1390 C C . ASN A 1 174 ? 57.388 -25.823 -57.659 1.00 79.94 174 ASN A C 1
ATOM 1392 O O . ASN A 1 174 ? 57.786 -26.293 -58.725 1.00 79.94 174 ASN A O 1
ATOM 1396 N N . VAL A 1 175 ? 58.101 -24.899 -57.007 1.00 85.81 175 VAL A N 1
ATOM 1397 C CA . VAL A 1 175 ? 59.393 -24.402 -57.513 1.00 85.81 175 VAL A CA 1
ATOM 1398 C C . VAL A 1 175 ? 60.466 -25.495 -57.479 1.00 85.81 175 VAL A C 1
ATOM 1400 O O . VAL A 1 175 ? 61.250 -25.608 -58.421 1.00 85.81 175 VAL A O 1
ATOM 1403 N N . VAL A 1 176 ? 60.498 -26.320 -56.428 1.00 86.25 176 VAL A N 1
ATOM 1404 C CA . VAL A 1 176 ? 61.443 -27.447 -56.327 1.00 86.25 176 VAL A CA 1
ATOM 1405 C C . VAL A 1 176 ? 61.174 -28.488 -57.413 1.00 86.25 176 VAL A C 1
ATOM 1407 O O . VAL A 1 176 ? 62.120 -28.978 -58.031 1.00 86.25 176 VAL A O 1
ATOM 1410 N N . GLU A 1 177 ? 59.905 -28.782 -57.694 1.00 83.88 177 GLU A N 1
ATOM 1411 C CA . GLU A 1 177 ? 59.523 -29.725 -58.747 1.00 83.88 177 GLU A CA 1
ATOM 1412 C C . GLU A 1 177 ? 59.965 -29.234 -60.136 1.00 83.88 177 GLU A C 1
ATOM 1414 O O . GLU A 1 177 ? 60.566 -29.988 -60.902 1.00 83.88 177 GLU A O 1
ATOM 1419 N N . SER A 1 178 ? 59.806 -27.935 -60.416 1.00 80.31 178 SER A N 1
ATOM 1420 C CA . SER A 1 178 ? 60.290 -27.311 -61.656 1.00 80.31 178 SER A CA 1
ATOM 1421 C C . SER A 1 178 ? 61.820 -27.348 -61.788 1.00 80.31 178 SER A C 1
ATOM 1423 O O . SER A 1 178 ? 62.344 -27.635 -62.864 1.00 80.31 178 SER A O 1
ATOM 1425 N N . GLN A 1 179 ? 62.560 -27.122 -60.698 1.00 82.19 179 GLN A N 1
ATOM 1426 C CA . GLN A 1 179 ? 64.024 -27.238 -60.713 1.00 82.19 179 GLN A CA 1
ATOM 1427 C C . GLN A 1 179 ? 64.482 -28.676 -60.979 1.00 82.19 179 GLN A C 1
ATOM 1429 O O . GLN A 1 179 ? 65.473 -28.887 -61.680 1.00 82.19 179 GLN A O 1
ATOM 1434 N N . ASN A 1 180 ? 63.764 -29.666 -60.446 1.00 86.56 180 ASN A N 1
ATOM 1435 C CA . ASN A 1 180 ? 64.076 -31.069 -60.686 1.00 86.56 180 ASN A CA 1
ATOM 1436 C C . ASN A 1 180 ? 63.774 -31.474 -62.139 1.00 86.56 180 ASN A C 1
ATOM 1438 O O . ASN A 1 180 ? 64.597 -32.136 -62.765 1.00 86.56 180 ASN A O 1
ATOM 1442 N N . ALA A 1 181 ? 62.655 -31.005 -62.702 1.00 83.38 181 ALA A N 1
ATOM 1443 C CA . ALA A 1 181 ? 62.308 -31.225 -64.106 1.00 83.38 181 ALA A CA 1
ATOM 1444 C C . ALA A 1 181 ? 63.357 -30.632 -65.063 1.00 83.38 181 ALA A C 1
ATOM 1446 O O . ALA A 1 181 ? 63.802 -31.312 -65.985 1.00 83.38 181 ALA A O 1
ATOM 1447 N N . ASN A 1 182 ? 63.827 -29.409 -64.798 1.00 82.44 182 ASN A N 1
ATOM 1448 C CA . ASN A 1 182 ? 64.853 -28.763 -65.623 1.00 82.44 182 ASN A CA 1
ATOM 1449 C C . ASN A 1 182 ? 66.206 -29.487 -65.547 1.00 82.44 182 ASN A C 1
ATOM 1451 O O . ASN A 1 182 ? 66.902 -29.601 -66.553 1.00 82.44 182 ASN A O 1
ATOM 1455 N N . LYS A 1 183 ? 66.579 -30.013 -64.372 1.00 83.94 183 LYS A N 1
ATOM 1456 C CA . LYS A 1 183 ? 67.793 -30.832 -64.228 1.00 83.94 183 LYS A CA 1
ATOM 1457 C C . LYS A 1 183 ? 67.695 -32.144 -65.001 1.00 83.94 183 LYS A C 1
ATOM 1459 O O . LYS A 1 183 ? 68.678 -32.544 -65.614 1.00 83.94 183 LYS A O 1
ATOM 1464 N N . ILE A 1 184 ? 66.534 -32.801 -64.978 1.00 84.12 184 ILE A N 1
ATOM 1465 C CA . ILE A 1 184 ? 66.315 -34.037 -65.740 1.00 84.12 184 ILE A CA 1
ATOM 1466 C C . ILE A 1 184 ? 66.385 -33.754 -67.246 1.00 84.12 184 ILE A C 1
ATOM 1468 O O . ILE A 1 184 ? 67.086 -34.475 -67.948 1.00 84.12 184 ILE A O 1
ATOM 1472 N N . ALA A 1 185 ? 65.743 -32.684 -67.729 1.00 83.12 185 ALA A N 1
ATOM 1473 C CA . ALA A 1 185 ? 65.808 -32.286 -69.139 1.00 83.12 185 ALA A CA 1
ATOM 1474 C C . ALA A 1 185 ? 67.253 -32.019 -69.600 1.00 83.12 185 ALA A C 1
ATOM 1476 O O . ALA A 1 185 ? 67.665 -32.516 -70.641 1.00 83.12 185 ALA A O 1
ATOM 1477 N N . MET A 1 186 ? 68.051 -31.331 -68.776 1.00 82.88 186 MET A N 1
ATOM 1478 C CA . MET A 1 186 ? 69.463 -31.061 -69.072 1.00 82.88 186 MET A CA 1
ATOM 1479 C C . MET A 1 186 ? 70.322 -32.337 -69.145 1.00 82.88 186 MET A C 1
ATOM 1481 O O . MET A 1 186 ? 71.264 -32.394 -69.928 1.00 82.88 186 MET A O 1
ATOM 1485 N N . ILE A 1 187 ? 70.025 -33.357 -68.330 1.00 82.44 187 ILE A N 1
ATOM 1486 C CA . ILE A 1 187 ? 70.744 -34.642 -68.371 1.00 82.44 187 ILE A CA 1
ATOM 1487 C C . ILE A 1 187 ? 70.364 -35.453 -69.618 1.00 82.44 187 ILE A C 1
ATOM 1489 O O . ILE A 1 187 ? 71.232 -36.119 -70.173 1.00 82.44 187 ILE A O 1
ATOM 1493 N N . ILE A 1 188 ? 69.100 -35.404 -70.053 1.00 82.81 188 ILE A N 1
ATOM 1494 C CA . ILE A 1 188 ? 68.646 -36.097 -71.270 1.00 82.81 188 ILE A CA 1
ATOM 1495 C C . ILE A 1 188 ? 69.307 -35.485 -72.512 1.00 82.81 188 ILE A C 1
ATOM 1497 O O . ILE A 1 188 ? 69.887 -36.237 -73.289 1.00 82.81 188 ILE A O 1
ATOM 1501 N N . ASP A 1 189 ? 69.330 -34.151 -72.636 1.00 82.19 189 ASP A N 1
ATOM 1502 C CA . ASP A 1 189 ? 70.008 -33.464 -73.753 1.00 82.19 189 ASP A CA 1
ATOM 1503 C C . ASP A 1 189 ? 71.514 -33.797 -73.827 1.00 82.19 189 ASP A C 1
ATOM 1505 O O . ASP A 1 189 ? 72.080 -33.850 -74.911 1.00 82.19 189 ASP A O 1
ATOM 1509 N N . LEU A 1 190 ? 72.174 -34.060 -72.690 1.00 76.75 190 LEU A N 1
ATOM 1510 C CA . LEU A 1 190 ? 73.600 -34.429 -72.625 1.00 76.75 190 LEU A CA 1
ATOM 1511 C C . LEU A 1 190 ? 73.899 -35.906 -72.937 1.00 76.75 190 LEU A C 1
ATOM 1513 O O . LEU A 1 190 ? 75.066 -36.264 -73.075 1.00 76.75 190 LEU A O 1
ATOM 1517 N N . LEU A 1 191 ? 72.887 -36.775 -72.970 1.00 77.56 191 LEU A N 1
ATOM 1518 C CA . LEU A 1 191 ? 73.034 -38.216 -73.231 1.00 77.56 191 LEU A CA 1
ATOM 1519 C C . LEU A 1 191 ? 72.688 -38.599 -74.677 1.00 77.56 191 LEU A C 1
ATOM 1521 O O . LEU A 1 191 ? 72.873 -39.757 -75.051 1.00 77.56 191 LEU A O 1
ATOM 1525 N N . GLU A 1 192 ? 72.184 -37.649 -75.466 1.00 77.62 192 GLU A N 1
ATOM 1526 C CA . GLU A 1 192 ? 71.773 -37.838 -76.862 1.00 77.62 192 GLU A CA 1
ATOM 1527 C C . GLU A 1 192 ? 72.813 -37.303 -77.880 1.00 77.62 192 GLU A C 1
ATOM 1529 O O . GLU A 1 192 ? 72.550 -37.289 -79.083 1.00 77.62 192 GLU A O 1
ATOM 1534 N N . GLU A 1 193 ? 74.019 -36.941 -77.412 1.00 58.94 193 GLU A N 1
ATOM 1535 C CA . GLU A 1 193 ? 75.199 -36.510 -78.194 1.00 58.94 193 GLU A CA 1
ATOM 1536 C C . GLU A 1 193 ? 76.391 -37.470 -78.000 1.00 58.94 193 GLU A C 1
ATOM 1538 O O . GLU A 1 193 ? 77.042 -37.820 -79.015 1.00 58.94 193 GLU A O 1
#

pLDDT: mean 82.45, std 9.4, range [54.34, 95.88]

InterPro domains:
  IPR000620 EamA domain [PF00892] (17-142)
  IPR030184 WAT1-related protein [PTHR31218] (16-124)
  IPR037185 Multidrug transporter EmrE superfamily [SSF103481] (49-147)

Organism: Ambrosia artemisiifolia (NCBI:txid4212)

Foldseek 3Di:
DPPVVVVVVCVVCVVVVVVVVVVVVVVVVVVVLVVCVVVVHDLLVVLVVVLVVVCVVCVVVCVVPVPPPDDDQDVVNVVVVVCCSVCVSNVVSVVVVVCVVVDPPVVVVVVVVCVVVVVVVVVVVVVVVVVVVVVVVVVVVVVVVVVVVVVVVVVVVVVVVVVVVVVVVVVVVVVVVVVVVVVVVVVVVVVVD

Sequence (193 aa):
MSKEWFKRVYVCSKPFIFMIFLQTSYAVNGLVVKSALNKGLNHYTFCVYRNAFAALFFAPFAFFFERKVRPKLTMSIFLKIMLLGLLEPVIDQNLFFAGMKFTTATFATALYNIVPAITFVLALIFSVLGAIVIVVGLYLVLWGKSKDQNQQDQESSLNQQDCDGLKTLALKQNVVESQNANKIAMIIDLLEE